Protein AF-0000000086591113 (afdb_homodimer)

Solvent-accessible surface area (backbone atoms only — not comparable to full-atom values): 15546 Å² total; per-residue (Å²): 127,89,62,84,76,68,66,71,75,65,76,73,42,58,68,52,23,59,70,60,46,60,76,65,48,61,35,82,67,16,78,81,32,41,70,63,37,51,52,52,50,51,52,50,34,49,54,53,45,50,53,51,52,51,50,52,54,50,50,52,51,52,38,52,50,52,42,52,60,68,64,47,77,65,87,66,84,66,64,75,69,68,45,48,51,8,39,52,19,21,37,41,42,58,59,26,31,51,88,39,49,58,62,82,29,68,78,55,90,45,67,74,58,76,62,63,47,56,53,48,42,72,59,53,52,48,43,44,55,58,40,58,53,58,69,75,97,127,88,63,84,73,69,64,74,75,64,75,73,42,60,70,52,22,60,69,61,46,58,76,64,48,62,36,84,66,14,76,79,33,41,70,63,38,52,53,51,50,51,52,50,33,49,54,53,46,51,50,50,52,50,51,53,53,51,50,52,50,53,39,52,50,52,41,51,60,66,65,46,77,66,89,67,86,67,64,74,68,68,45,47,52,8,39,50,18,21,37,42,41,58,59,27,32,52,89,39,48,60,63,80,28,63,80,67,80,42,68,72,61,72,62,63,46,56,53,47,42,73,59,54,51,48,44,44,54,57,41,57,52,57,68,73,97

Structure (mmCIF, N/CA/C/O backbone):
data_AF-0000000086591113-model_v1
#
loop_
_entity.id
_entity.type
_entity.pdbx_description
1 polymer 'RNA-directed RNA polymerase'
#
loop_
_atom_site.group_PDB
_atom_site.id
_atom_site.type_symbol
_atom_site.label_atom_id
_atom_site.label_alt_id
_atom_site.label_comp_id
_atom_site.label_asym_id
_atom_site.label_entity_id
_atom_site.label_seq_id
_atom_site.pdbx_PDB_ins_code
_atom_site.Cartn_x
_atom_site.Cartn_y
_atom_site.Cartn_z
_atom_site.occupancy
_atom_site.B_iso_or_equiv
_atom_site.auth_seq_id
_atom_site.auth_comp_id
_atom_site.auth_asym_id
_atom_site.auth_atom_id
_atom_site.pdbx_PDB_model_num
ATOM 1 N N . MET A 1 1 ? 14.102 14.133 4.688 1 27.78 1 MET A N 1
ATOM 2 C CA . MET A 1 1 ? 12.75 14.555 4.332 1 27.78 1 MET A CA 1
ATOM 3 C C . MET A 1 1 ? 11.914 13.367 3.871 1 27.78 1 MET A C 1
ATOM 5 O O . MET A 1 1 ? 12.258 12.703 2.896 1 27.78 1 MET A O 1
ATOM 9 N N . LEU A 1 2 ? 11.258 12.852 4.895 1 33.81 2 LEU A N 1
ATOM 10 C CA . LEU A 1 2 ? 10.617 11.586 4.555 1 33.81 2 LEU A CA 1
ATOM 11 C C . LEU A 1 2 ? 9.461 11.805 3.582 1 33.81 2 LEU A C 1
ATOM 13 O O . LEU A 1 2 ? 8.469 12.453 3.93 1 33.81 2 LEU A O 1
ATOM 17 N N . ALA A 1 3 ? 9.773 12.242 2.385 1 36.56 3 ALA A N 1
ATOM 18 C CA . ALA A 1 3 ? 8.812 12.266 1.284 1 36.56 3 ALA A CA 1
ATOM 19 C C . ALA A 1 3 ? 7.973 11 1.26 1 36.56 3 ALA A C 1
ATOM 21 O O . ALA A 1 3 ? 8.453 9.922 1.617 1 36.56 3 ALA A O 1
ATOM 22 N N . PRO A 1 4 ? 6.605 11.156 1.208 1 38.66 4 PRO A N 1
ATOM 23 C CA . PRO A 1 4 ? 5.75 9.977 1.106 1 38.66 4 PRO A CA 1
ATOM 24 C C . PRO A 1 4 ? 6.219 8.992 0.033 1 38.66 4 PRO A C 1
ATOM 26 O O . PRO A 1 4 ? 6.461 9.398 -1.108 1 38.66 4 PRO A O 1
ATOM 29 N N . GLN A 1 5 ? 7.086 8.18 0.357 1 36.75 5 GLN A N 1
ATOM 30 C CA . GLN A 1 5 ? 7.48 7.098 -0.542 1 36.75 5 GLN A CA 1
ATOM 31 C C . GLN A 1 5 ? 6.258 6.391 -1.119 1 36.75 5 GLN A C 1
ATOM 33 O O . GLN A 1 5 ? 5.637 5.562 -0.448 1 36.75 5 GLN A O 1
ATOM 38 N N . THR A 1 6 ? 5.262 7.023 -1.575 1 38.06 6 THR A N 1
ATOM 39 C CA . THR A 1 6 ? 4.133 6.371 -2.232 1 38.06 6 THR A CA 1
ATOM 40 C C . THR A 1 6 ? 4.609 5.207 -3.096 1 38.06 6 THR A C 1
ATOM 42 O O . THR A 1 6 ? 3.811 4.352 -3.488 1 38.06 6 THR A O 1
ATOM 45 N N . SER A 1 7 ? 5.707 5.289 -3.807 1 40.47 7 SER A N 1
ATOM 46 C CA . SER A 1 7 ? 5.785 4.559 -5.066 1 40.47 7 SER A CA 1
ATOM 47 C C . SER A 1 7 ? 5.945 3.062 -4.828 1 40.47 7 SER A C 1
ATOM 49 O O . SER A 1 7 ? 7.004 2.494 -5.109 1 40.47 7 SER A O 1
ATOM 51 N N . CYS A 1 8 ? 5.621 2.539 -3.67 1 41.69 8 CYS A N 1
ATOM 52 C CA . CYS A 1 8 ? 6.086 1.156 -3.66 1 41.69 8 CYS A CA 1
ATOM 53 C C . CYS A 1 8 ? 5.609 0.411 -4.902 1 41.69 8 CYS A C 1
ATOM 55 O O . CYS A 1 8 ? 5.922 -0.767 -5.082 1 41.69 8 CYS A O 1
ATOM 57 N N . LEU A 1 9 ? 4.531 0.931 -5.484 1 46.38 9 LEU A N 1
ATOM 58 C CA . LEU A 1 9 ? 4.145 0.092 -6.613 1 46.38 9 LEU A CA 1
ATOM 59 C C . LEU A 1 9 ? 5.168 0.182 -7.738 1 46.38 9 LEU A C 1
ATOM 61 O O . LEU A 1 9 ? 5.176 1.147 -8.508 1 46.38 9 LEU A O 1
ATOM 65 N N . ARG A 1 10 ? 6.398 -0.198 -7.391 1 46.78 10 ARG A N 1
ATOM 66 C CA . ARG A 1 10 ? 7.441 -0.27 -8.406 1 46.78 10 ARG A CA 1
ATOM 67 C C . ARG A 1 10 ? 6.934 -0.955 -9.672 1 46.78 10 ARG A C 1
ATOM 69 O O . ARG A 1 10 ? 6.34 -2.033 -9.602 1 46.78 10 ARG A O 1
ATOM 76 N N . SER A 1 11 ? 6.828 -0.188 -10.812 1 55.69 11 SER A N 1
ATOM 77 C CA . SER A 1 11 ? 6.496 -0.624 -12.164 1 55.69 11 SER A CA 1
ATOM 78 C C . SER A 1 11 ? 7.371 -1.796 -12.594 1 55.69 11 SER A C 1
ATOM 80 O O . SER A 1 11 ? 8.594 -1.756 -12.438 1 55.69 11 SER A O 1
ATOM 82 N N . PHE A 1 12 ? 6.984 -2.902 -12.43 1 59.19 12 PHE A N 1
ATOM 83 C CA . PHE A 1 12 ? 7.672 -4.039 -13.031 1 59.19 12 PHE A CA 1
ATOM 84 C C . PHE A 1 12 ? 7.926 -3.793 -14.516 1 59.19 12 PHE A C 1
ATOM 86 O O . PHE A 1 12 ? 6.984 -3.721 -15.312 1 59.19 12 PHE A O 1
ATOM 93 N N . THR A 1 13 ? 9.086 -3.25 -14.766 1 63.06 13 THR A N 1
ATOM 94 C CA . THR A 1 13 ? 9.5 -3.004 -16.141 1 63.06 13 THR A CA 1
ATOM 95 C C . THR A 1 13 ? 10.125 -4.258 -16.75 1 63.06 13 THR A C 1
ATOM 97 O O . THR A 1 13 ? 10.359 -5.242 -16.047 1 63.06 13 THR A O 1
ATOM 100 N N . GLY A 1 14 ? 10.148 -4.359 -18.016 1 62.72 14 GLY A N 1
ATOM 101 C CA . GLY A 1 14 ? 10.828 -5.422 -18.75 1 62.72 14 GLY A CA 1
ATOM 102 C C . GLY A 1 14 ? 12.242 -5.672 -18.25 1 62.72 14 GLY A C 1
ATOM 103 O O . GLY A 1 14 ? 12.664 -6.824 -18.125 1 62.72 14 GLY A O 1
ATOM 104 N N . GLU A 1 15 ? 12.961 -4.602 -17.984 1 66.44 15 GLU A N 1
ATOM 105 C CA . GLU A 1 15 ? 14.32 -4.723 -17.484 1 66.44 15 GLU A CA 1
ATOM 106 C C . GLU A 1 15 ? 14.352 -5.414 -16.125 1 66.44 15 GLU A C 1
ATOM 108 O O . GLU A 1 15 ? 15.211 -6.262 -15.875 1 66.44 15 GLU A O 1
ATOM 113 N N . VAL A 1 16 ? 13.469 -5.07 -15.344 1 67.19 16 VAL A N 1
ATOM 114 C CA . VAL A 1 16 ? 13.383 -5.703 -14.031 1 67.19 16 VAL A CA 1
ATOM 115 C C . VAL A 1 16 ? 13.031 -7.18 -14.188 1 67.19 16 VAL A C 1
ATOM 117 O O . VAL A 1 16 ? 13.578 -8.031 -13.492 1 67.19 16 VAL A O 1
ATOM 120 N N . ALA A 1 17 ? 12.164 -7.422 -15.133 1 69.88 17 ALA A N 1
ATOM 121 C CA . ALA A 1 17 ? 11.781 -8.805 -15.391 1 69.88 17 ALA A CA 1
ATOM 122 C C . ALA A 1 17 ? 12.992 -9.648 -15.773 1 69.88 17 ALA A C 1
ATOM 124 O O . ALA A 1 17 ? 13.164 -10.766 -15.281 1 69.88 17 ALA A O 1
ATOM 125 N N . LYS A 1 18 ? 13.805 -9.164 -16.766 1 70.62 18 LYS A N 1
ATOM 126 C CA . LYS A 1 18 ? 14.992 -9.883 -17.219 1 70.62 18 LYS A CA 1
ATOM 127 C C . LYS A 1 18 ? 15.93 -10.18 -16.047 1 70.62 18 LYS A C 1
ATOM 129 O O . LYS A 1 18 ? 16.547 -11.25 -16 1 70.62 18 LYS A O 1
ATOM 134 N N . ARG A 1 19 ? 15.891 -9.273 -15.156 1 72.44 19 ARG A N 1
ATOM 135 C CA . ARG A 1 19 ? 16.828 -9.422 -14.047 1 72.44 19 ARG A CA 1
ATOM 136 C C . ARG A 1 19 ? 16.234 -10.266 -12.93 1 72.44 19 ARG A C 1
ATOM 138 O O . ARG A 1 19 ? 16.953 -10.852 -12.125 1 72.44 19 ARG A O 1
ATOM 145 N N . SER A 1 20 ? 15.016 -10.375 -13.039 1 74.75 20 SER A N 1
ATOM 146 C CA . SER A 1 20 ? 14.328 -11.023 -11.93 1 74.75 20 SER A CA 1
ATOM 147 C C . SER A 1 20 ? 14.133 -12.516 -12.188 1 74.75 20 SER A C 1
ATOM 149 O O . SER A 1 20 ? 13.984 -13.297 -11.25 1 74.75 20 SER A O 1
ATOM 151 N N . PHE A 1 21 ? 14.273 -12.914 -13.477 1 84.19 21 PHE A N 1
ATOM 152 C CA . PHE A 1 21 ? 13.961 -14.305 -13.797 1 84.19 21 PHE A CA 1
ATOM 153 C C . PHE A 1 21 ? 15.109 -15.227 -13.406 1 84.19 21 PHE A C 1
ATOM 155 O O . PHE A 1 21 ? 16.266 -14.977 -13.773 1 84.19 21 PHE A O 1
ATOM 162 N N . VAL A 1 22 ? 14.867 -16.203 -12.656 1 86.12 22 VAL A N 1
ATOM 163 C CA . VAL A 1 22 ? 15.828 -17.203 -12.188 1 86.12 22 VAL A CA 1
ATOM 164 C C . VAL A 1 22 ? 15.57 -18.531 -12.883 1 86.12 22 VAL A C 1
ATOM 166 O O . VAL A 1 22 ? 14.602 -19.234 -12.562 1 86.12 22 VAL A O 1
ATOM 169 N N . PRO A 1 23 ? 16.438 -19 -13.828 1 85.38 23 PRO A N 1
ATOM 170 C CA . PRO A 1 23 ? 16.219 -20.219 -14.586 1 85.38 23 PRO A CA 1
ATOM 171 C C . PRO A 1 23 ? 16.156 -21.469 -13.703 1 85.38 23 PRO A C 1
ATOM 173 O O . PRO A 1 23 ? 15.508 -22.453 -14.062 1 85.38 23 PRO A O 1
ATOM 176 N N . ASP A 1 24 ? 16.781 -21.375 -12.5 1 86.25 24 ASP A N 1
ATOM 177 C CA . ASP A 1 24 ? 16.812 -22.531 -11.594 1 86.25 24 ASP A CA 1
ATOM 178 C C . ASP A 1 24 ? 15.406 -22.828 -11.062 1 86.25 24 ASP A C 1
ATOM 180 O O . ASP A 1 24 ? 15.188 -23.891 -1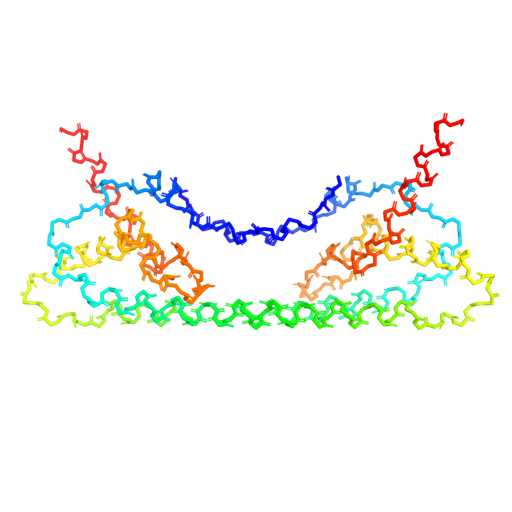0.461 1 86.25 24 ASP A O 1
ATOM 184 N N . MET A 1 25 ? 14.492 -22.047 -11.375 1 90.12 25 MET A N 1
ATOM 185 C CA . MET A 1 25 ? 13.133 -22.234 -10.867 1 90.12 25 MET A CA 1
ATOM 186 C C . MET A 1 25 ? 12.273 -22.953 -11.898 1 90.12 25 MET A C 1
ATOM 188 O O . MET A 1 25 ? 11.102 -23.25 -11.641 1 90.12 25 MET A O 1
ATOM 192 N N . GLU A 1 26 ? 12.852 -23.25 -12.984 1 90.12 26 GLU A N 1
ATOM 193 C CA . GLU A 1 26 ? 12.102 -23.969 -14.016 1 90.12 26 GLU A CA 1
ATOM 194 C C . GLU A 1 26 ? 12.172 -25.469 -13.805 1 90.12 26 GLU A C 1
ATOM 196 O O . GLU A 1 26 ? 13.234 -26.016 -13.508 1 90.12 26 GLU A O 1
ATOM 201 N N . VAL A 1 27 ? 11.094 -26.125 -13.852 1 91.62 27 VAL A N 1
ATOM 202 C CA . VAL A 1 27 ? 10.953 -27.562 -13.734 1 91.62 27 VAL A CA 1
ATOM 203 C C . VAL A 1 27 ? 10.375 -28.141 -15.023 1 91.62 27 VAL A C 1
ATOM 205 O O . VAL A 1 27 ? 9.422 -27.594 -15.578 1 91.62 27 VAL A O 1
ATOM 208 N N . ASP A 1 28 ? 10.961 -29.281 -15.5 1 90.56 28 ASP A N 1
ATOM 209 C CA . ASP A 1 28 ? 10.461 -29.922 -16.719 1 90.56 28 ASP A CA 1
ATOM 210 C C . ASP A 1 28 ? 8.969 -30.188 -16.625 1 90.56 28 ASP A C 1
ATOM 212 O O . ASP A 1 28 ? 8.469 -30.609 -15.578 1 90.56 28 ASP A O 1
ATOM 216 N N . GLY A 1 29 ? 8.242 -29.891 -17.766 1 92.19 29 GLY A N 1
ATOM 217 C CA . GLY A 1 29 ? 6.809 -30.141 -17.828 1 92.19 29 GLY A CA 1
ATOM 218 C C . GLY A 1 29 ? 5.977 -28.922 -17.516 1 92.19 29 GLY A C 1
ATOM 219 O O . GLY A 1 29 ? 4.746 -28.969 -17.578 1 92.19 29 GLY A O 1
ATOM 220 N N . PHE A 1 30 ? 6.629 -27.812 -17.172 1 93.12 30 PHE A N 1
ATOM 221 C CA . PHE A 1 30 ? 5.902 -26.594 -16.812 1 93.12 30 PHE A CA 1
ATOM 222 C C . PHE A 1 30 ? 5.012 -26.125 -17.953 1 93.12 30 PHE A C 1
ATOM 224 O O . PHE A 1 30 ? 3.971 -25.516 -17.719 1 93.12 30 PHE A O 1
ATOM 231 N N . GLU A 1 31 ? 5.371 -26.453 -19.234 1 93.38 31 GLU A N 1
ATOM 232 C CA . GLU A 1 31 ? 4.668 -25.984 -20.438 1 93.38 31 GLU A CA 1
ATOM 233 C C . GLU A 1 31 ? 3.227 -26.484 -20.453 1 93.38 31 GLU A C 1
ATOM 235 O O . GLU A 1 31 ? 2.35 -25.844 -21.047 1 93.38 31 GLU A O 1
ATOM 240 N N . ASN A 1 32 ? 3.061 -27.609 -19.75 1 91.81 32 ASN A N 1
ATOM 241 C CA . ASN A 1 32 ? 1.738 -28.219 -19.734 1 91.81 32 ASN A CA 1
ATOM 242 C C . ASN A 1 32 ? 0.751 -27.406 -18.906 1 91.81 32 ASN A C 1
ATOM 244 O O . ASN A 1 32 ? -0.458 -27.641 -18.969 1 91.81 32 ASN A O 1
ATOM 248 N N . PHE A 1 33 ? 1.207 -26.391 -18.219 1 92.88 33 PHE A N 1
ATOM 249 C CA . PHE A 1 33 ? 0.358 -25.672 -17.266 1 92.88 33 PHE A CA 1
ATOM 250 C C . PHE A 1 33 ? 0.273 -24.188 -17.625 1 92.88 33 PHE A C 1
ATOM 252 O O . PHE A 1 33 ? -0.383 -23.422 -16.938 1 92.88 33 PHE A O 1
ATOM 259 N N . LEU A 1 34 ? 0.851 -23.766 -18.781 1 92.62 34 LEU A N 1
ATOM 260 C CA . LEU A 1 34 ? 0.982 -22.359 -19.109 1 92.62 34 LEU A CA 1
ATOM 261 C C . LEU A 1 34 ? -0.381 -21.734 -19.406 1 92.62 34 LEU A C 1
ATOM 263 O O . LEU A 1 34 ? -0.66 -20.609 -18.969 1 92.62 34 LEU A O 1
ATOM 267 N N . ASP A 1 35 ? -1.25 -22.453 -20.125 1 91.06 35 ASP A N 1
ATOM 268 C CA . ASP A 1 35 ? -2.547 -21.906 -20.484 1 91.06 35 ASP A CA 1
ATOM 269 C C . ASP A 1 35 ? -3.389 -21.609 -19.25 1 91.06 35 ASP A C 1
ATOM 271 O O . ASP A 1 35 ? -3.898 -20.5 -19.078 1 91.06 35 ASP A O 1
ATOM 275 N N . ASP A 1 36 ? -3.549 -22.594 -18.328 1 91.31 36 ASP A N 1
ATOM 276 C CA . ASP A 1 36 ? -4.301 -22.391 -17.094 1 91.31 36 ASP A CA 1
ATOM 277 C C . ASP A 1 36 ? -3.67 -21.297 -16.234 1 91.31 36 ASP A C 1
ATOM 279 O O . ASP A 1 36 ? -4.379 -20.5 -15.633 1 91.31 36 ASP A O 1
ATOM 283 N N . THR A 1 37 ? -2.359 -21.312 -16.188 1 93.69 37 THR A N 1
ATOM 284 C CA . THR A 1 37 ? -1.643 -20.344 -15.367 1 93.69 37 THR A CA 1
ATOM 285 C C . THR A 1 37 ? -1.91 -18.922 -15.867 1 93.69 37 THR A C 1
ATOM 287 O O . THR A 1 37 ? -2.1 -18 -15.062 1 93.69 37 THR A O 1
ATOM 290 N N . GLN A 1 38 ? -1.891 -18.766 -17.234 1 91.88 38 GLN A N 1
ATOM 291 C CA . GLN A 1 38 ? -2.172 -17.438 -17.781 1 91.88 38 GLN A CA 1
ATOM 292 C C . GLN A 1 38 ? -3.547 -16.938 -17.359 1 91.88 38 GLN A C 1
ATOM 294 O O . GLN A 1 38 ? -3.709 -15.766 -17.016 1 91.88 38 GLN A O 1
ATOM 299 N N . TYR A 1 39 ? -4.457 -17.828 -17.391 1 91.31 39 TYR A N 1
ATOM 300 C CA . TYR A 1 39 ? -5.805 -17.469 -16.969 1 91.31 39 TYR A CA 1
ATOM 301 C C . TYR A 1 39 ? -5.812 -17.047 -15.5 1 91.31 39 TYR A C 1
ATOM 303 O O . TYR A 1 39 ? -6.336 -15.984 -15.156 1 91.31 39 TYR A O 1
ATOM 311 N N . TYR A 1 40 ? -5.246 -17.828 -14.57 1 93.62 40 TYR A N 1
ATOM 312 C CA . TYR A 1 40 ? -5.25 -17.562 -13.133 1 93.62 40 TYR A CA 1
ATOM 313 C C . TYR A 1 40 ? -4.461 -16.297 -12.805 1 93.62 40 TYR A C 1
ATOM 315 O O . TYR A 1 40 ? -4.848 -15.531 -11.93 1 93.62 40 TYR A O 1
ATOM 323 N N . LYS A 1 41 ? -3.354 -16.141 -13.555 1 93.56 41 LYS A N 1
ATOM 324 C CA . LYS A 1 41 ? -2.582 -14.906 -13.391 1 93.56 41 LYS A CA 1
ATOM 325 C C . LYS A 1 41 ? -3.418 -13.68 -13.75 1 93.56 41 LYS A C 1
ATOM 327 O O . LYS A 1 41 ? -3.379 -12.672 -13.047 1 93.56 41 LYS A O 1
ATOM 332 N N . GLY A 1 42 ? -4.102 -13.773 -14.812 1 91.44 42 GLY A N 1
ATOM 333 C CA . GLY A 1 42 ? -4.996 -12.695 -15.203 1 91.44 42 GLY A CA 1
ATOM 334 C C . GLY A 1 42 ? -6.047 -12.391 -14.156 1 91.44 42 GLY A C 1
ATOM 335 O O . GLY A 1 42 ? -6.305 -11.219 -13.852 1 91.44 42 GLY A O 1
ATOM 336 N N . GLU A 1 43 ? -6.676 -13.461 -13.625 1 93.38 43 GLU A N 1
ATOM 337 C CA . GLU A 1 43 ? -7.691 -13.305 -12.586 1 93.38 43 GLU A CA 1
ATOM 338 C C . GLU A 1 43 ? -7.098 -12.68 -11.32 1 93.38 43 GLU A C 1
ATOM 340 O O . GLU A 1 43 ? -7.695 -11.781 -10.734 1 93.38 43 GLU A O 1
ATOM 345 N N . TYR A 1 44 ? -5.98 -13.18 -10.969 1 93.94 44 TYR A N 1
ATOM 346 C CA . TYR A 1 44 ? -5.273 -12.656 -9.805 1 93.94 44 TYR A CA 1
ATOM 347 C C . TYR A 1 44 ? -4.984 -11.172 -9.969 1 93.94 44 TYR A C 1
ATOM 349 O O . TYR A 1 44 ? -5.297 -10.367 -9.086 1 93.94 44 TYR A O 1
ATOM 357 N N . ASP A 1 45 ? -4.398 -10.773 -11.117 1 91.31 45 ASP A N 1
ATOM 358 C CA . ASP A 1 45 ? -4.055 -9.375 -11.391 1 91.31 45 ASP A CA 1
ATOM 359 C C . ASP A 1 45 ? -5.305 -8.5 -11.398 1 91.31 45 ASP A C 1
ATOM 361 O O . ASP A 1 45 ? -5.273 -7.363 -10.922 1 91.31 45 ASP A O 1
ATOM 365 N N . PHE A 1 46 ? -6.328 -9.039 -11.922 1 92.19 46 PHE A N 1
ATOM 366 C CA . PHE A 1 46 ? -7.582 -8.305 -12 1 92.19 46 PHE A CA 1
ATOM 367 C C . PHE A 1 46 ? -8.109 -7.988 -10.609 1 92.19 46 PHE A C 1
ATOM 369 O O . PHE A 1 46 ? -8.422 -6.836 -10.305 1 92.19 46 PHE A O 1
ATOM 376 N N . LYS A 1 47 ? -8.156 -8.938 -9.766 1 94.81 47 LYS A N 1
ATOM 377 C CA . LYS A 1 47 ? -8.719 -8.781 -8.422 1 94.81 47 LYS A CA 1
ATOM 378 C C . LYS A 1 47 ? -7.844 -7.867 -7.566 1 94.81 47 LYS A C 1
ATOM 380 O O . LYS A 1 47 ? -8.344 -6.949 -6.918 1 94.81 47 LYS A O 1
ATOM 385 N N . LEU A 1 48 ? -6.543 -8.117 -7.59 1 93.62 48 LEU A N 1
ATOM 386 C CA . LEU A 1 48 ? -5.629 -7.281 -6.82 1 93.62 48 LEU A CA 1
ATOM 387 C C . LEU A 1 48 ? -5.602 -5.859 -7.367 1 93.62 48 LEU A C 1
ATOM 389 O O . LEU A 1 48 ? -5.609 -4.895 -6.598 1 93.62 48 LEU A O 1
ATOM 393 N N . GLY A 1 49 ? -5.582 -5.742 -8.68 1 90.44 49 GLY A N 1
ATOM 394 C CA . GLY A 1 49 ? -5.621 -4.434 -9.312 1 90.44 49 GLY A CA 1
ATOM 395 C C . GLY A 1 49 ? -6.84 -3.619 -8.922 1 90.44 49 GLY A C 1
ATOM 396 O O . GLY A 1 49 ? -6.73 -2.426 -8.633 1 90.44 49 GLY A O 1
ATOM 397 N N . ASN A 1 50 ? -7.965 -4.273 -8.914 1 93.88 50 ASN A N 1
ATOM 398 C CA . ASN A 1 50 ? -9.195 -3.604 -8.508 1 93.88 50 ASN A CA 1
ATOM 399 C C . ASN A 1 50 ? -9.125 -3.137 -7.062 1 93.88 50 ASN A C 1
ATOM 401 O O . ASN A 1 50 ? -9.594 -2.045 -6.734 1 93.88 50 ASN A O 1
ATOM 405 N N . LEU A 1 51 ? -8.656 -3.955 -6.215 1 94.25 51 LEU A N 1
ATOM 406 C CA . LEU A 1 51 ? -8.484 -3.605 -4.809 1 94.25 51 LEU A CA 1
ATOM 407 C C . LEU A 1 51 ? -7.559 -2.402 -4.66 1 94.25 51 LEU A C 1
ATOM 409 O O . LEU A 1 51 ? -7.844 -1.487 -3.883 1 94.25 51 LEU A O 1
ATOM 413 N N . MET A 1 52 ? -6.492 -2.352 -5.371 1 93.12 52 MET A N 1
ATOM 414 C CA . MET A 1 52 ? -5.535 -1.25 -5.348 1 93.12 52 MET A CA 1
ATOM 415 C C . MET A 1 52 ? -6.176 0.039 -5.852 1 93.12 52 MET A C 1
ATOM 417 O O . MET A 1 52 ? -5.949 1.111 -5.289 1 93.12 52 MET A O 1
ATOM 421 N N . ASP A 1 53 ? -6.965 -0.12 -6.918 1 91.69 53 ASP A N 1
ATOM 422 C CA . ASP A 1 53 ? -7.691 1.043 -7.422 1 91.69 53 ASP A CA 1
ATOM 423 C C . ASP A 1 53 ? -8.625 1.614 -6.355 1 91.69 53 ASP A C 1
ATOM 425 O O . ASP A 1 53 ? -8.688 2.83 -6.168 1 91.69 53 ASP A O 1
ATOM 429 N N . TYR A 1 54 ? -9.281 0.762 -5.711 1 95.25 54 TYR A N 1
ATOM 430 C CA . TYR A 1 54 ? -10.18 1.181 -4.641 1 95.25 54 TYR A CA 1
ATOM 431 C C . TYR A 1 54 ? -9.414 1.896 -3.533 1 95.25 54 TYR A C 1
ATOM 433 O O . TYR A 1 54 ? -9.812 2.973 -3.086 1 95.25 54 TYR A O 1
ATOM 441 N N . TYR A 1 55 ? -8.398 1.335 -3.1 1 93.5 55 TYR A N 1
ATOM 442 C CA . TYR A 1 55 ? -7.543 1.904 -2.064 1 93.5 55 TYR A CA 1
ATOM 443 C C . TYR A 1 55 ? -7.078 3.305 -2.447 1 93.5 55 TYR A C 1
ATOM 445 O O . TYR A 1 55 ? -7.152 4.234 -1.641 1 93.5 55 TYR A O 1
ATOM 453 N N . GLU A 1 56 ? -6.59 3.459 -3.662 1 92.75 56 GLU A N 1
ATOM 454 C CA . GLU A 1 56 ? -6.074 4.738 -4.137 1 92.75 56 GLU A CA 1
ATOM 455 C C . GLU A 1 56 ? -7.172 5.801 -4.16 1 92.75 56 GLU A C 1
ATOM 457 O O . GLU A 1 56 ? -6.957 6.93 -3.715 1 92.75 56 GLU A O 1
ATOM 462 N N . ILE A 1 57 ? -8.289 5.422 -4.652 1 97.06 57 ILE A N 1
ATOM 463 C CA . ILE A 1 57 ? -9.406 6.352 -4.746 1 97.06 57 ILE A CA 1
ATOM 464 C C . ILE A 1 57 ? -9.836 6.785 -3.348 1 97.06 57 ILE A C 1
ATOM 466 O O . ILE A 1 57 ? -10.008 7.98 -3.088 1 97.06 57 ILE A O 1
ATOM 470 N N . LYS A 1 58 ? -9.938 5.844 -2.449 1 97.88 58 LYS A N 1
ATOM 471 C CA . LYS A 1 58 ? -10.383 6.145 -1.093 1 97.88 58 LYS A CA 1
ATOM 472 C C . LYS A 1 58 ? -9.328 6.945 -0.333 1 97.88 58 LYS A C 1
ATOM 474 O O . LYS A 1 58 ? -9.664 7.836 0.453 1 97.88 58 LYS A O 1
ATOM 479 N N . THR A 1 59 ? -8.055 6.672 -0.511 1 95.5 59 THR A N 1
ATOM 480 C CA . THR A 1 59 ? -6.984 7.457 0.093 1 95.5 59 THR A CA 1
ATOM 481 C C . THR A 1 59 ? -7.059 8.914 -0.365 1 95.5 59 THR A C 1
ATOM 483 O O . THR A 1 59 ? -6.945 9.828 0.448 1 95.5 59 THR A O 1
ATOM 486 N N . ARG A 1 60 ? -7.262 9.125 -1.646 1 96.19 60 ARG A N 1
ATOM 487 C CA . ARG A 1 60 ? -7.41 10.477 -2.182 1 96.19 60 ARG A CA 1
ATOM 488 C C . ARG A 1 60 ? -8.586 11.195 -1.535 1 96.19 60 ARG A C 1
ATOM 490 O O . ARG A 1 60 ? -8.484 12.383 -1.198 1 96.19 60 ARG A O 1
ATOM 497 N N . SER A 1 61 ? -9.656 10.469 -1.401 1 97.94 61 SER A N 1
ATOM 498 C CA . SER A 1 61 ? -10.844 11.031 -0.765 1 97.94 61 SER A CA 1
ATOM 499 C C . SER A 1 61 ? -10.555 11.43 0.681 1 97.94 61 SER A C 1
ATOM 501 O O . SER A 1 61 ? -10.984 12.492 1.132 1 97.94 61 SER A O 1
ATOM 503 N N . ILE A 1 62 ? -9.844 10.594 1.459 1 97.56 62 ILE A N 1
ATOM 504 C CA . ILE A 1 62 ? -9.477 10.859 2.848 1 97.56 62 ILE A CA 1
ATOM 505 C C . ILE A 1 62 ? -8.578 12.086 2.922 1 97.56 62 ILE A C 1
ATOM 507 O O . ILE A 1 62 ? -8.781 12.961 3.766 1 97.56 62 ILE A O 1
ATOM 511 N N . LYS A 1 63 ? -7.637 12.203 2.006 1 96.75 63 LYS A N 1
ATOM 512 C CA . LYS A 1 63 ? -6.734 13.352 1.967 1 96.75 63 LYS A CA 1
ATOM 513 C C . LYS A 1 63 ? -7.484 14.633 1.644 1 96.75 63 LYS A C 1
ATOM 515 O O . LYS A 1 63 ? -7.215 15.688 2.23 1 96.75 63 LYS A O 1
ATOM 520 N N . LYS A 1 64 ? -8.383 14.562 0.718 1 96.75 64 LYS A N 1
ATOM 521 C CA . LYS A 1 64 ? -9.211 15.719 0.397 1 96.75 64 LYS A CA 1
ATOM 522 C C . LYS A 1 64 ? -10.039 16.156 1.604 1 96.75 64 LYS A C 1
ATOM 524 O O . LYS A 1 64 ? -10.18 17.344 1.869 1 96.75 64 LYS A O 1
ATOM 529 N N . GLU A 1 65 ? -10.617 15.211 2.27 1 97.06 65 GLU A N 1
ATOM 530 C CA . GLU A 1 65 ? -11.375 15.5 3.486 1 97.06 65 GLU A CA 1
ATOM 531 C C . GLU A 1 65 ? -10.5 16.188 4.527 1 97.06 65 GLU A C 1
ATOM 533 O O . GLU A 1 65 ? -10.922 17.172 5.152 1 97.06 65 GLU A O 1
ATOM 538 N N . ALA A 1 66 ? -9.336 15.703 4.727 1 96.25 66 ALA A N 1
ATOM 539 C CA . ALA A 1 66 ? -8.406 16.312 5.672 1 96.25 66 ALA A CA 1
ATOM 540 C C . ALA A 1 66 ? -8.109 17.766 5.289 1 96.25 66 ALA A C 1
ATOM 542 O O . ALA A 1 66 ? -8.008 18.625 6.156 1 96.25 66 ALA A O 1
ATOM 543 N N . ARG A 1 67 ? -8.031 18.094 4.043 1 95.25 67 ARG A N 1
ATOM 544 C CA . ARG A 1 67 ? -7.816 19.469 3.596 1 95.25 67 ARG A CA 1
ATOM 545 C C . ARG A 1 67 ? -9.008 20.344 3.936 1 95.25 67 ARG A C 1
ATOM 547 O O . ARG A 1 67 ? -8.844 21.516 4.289 1 95.25 67 ARG A O 1
ATOM 554 N N . THR A 1 68 ? -10.125 19.766 3.838 1 95.06 68 THR A N 1
ATOM 555 C CA . THR A 1 68 ? -11.32 20.531 4.207 1 95.06 68 THR A CA 1
ATOM 556 C C . THR A 1 68 ? -11.32 20.844 5.695 1 95.06 68 THR A C 1
ATOM 558 O O . THR A 1 68 ? -11.719 21.938 6.102 1 95.06 68 THR A O 1
ATOM 561 N N . TRP A 1 69 ? -10.875 19.844 6.605 1 93.75 69 TRP A N 1
ATOM 562 C CA . TRP A 1 69 ? -10.727 20.109 8.031 1 93.75 69 TRP A CA 1
ATOM 563 C C . TRP A 1 69 ? -9.781 21.281 8.266 1 93.75 69 TRP A C 1
ATOM 565 O O . TRP A 1 69 ? -10.039 22.141 9.125 1 93.75 69 TRP A O 1
ATOM 575 N N . PHE A 1 70 ? -8.75 21.344 7.508 1 93.69 70 PHE A N 1
ATOM 576 C CA . PHE A 1 70 ? -7.738 22.391 7.645 1 93.69 70 PHE A CA 1
ATOM 577 C C . PHE A 1 70 ? -8.32 23.75 7.32 1 93.69 70 PHE A C 1
ATOM 579 O O . PHE A 1 70 ? -7.988 24.75 7.969 1 93.69 70 PHE A O 1
ATOM 586 N N . GLU A 1 71 ? -9.102 23.766 6.297 1 89.69 71 GLU A N 1
ATOM 587 C CA . GLU A 1 71 ? -9.688 25.031 5.844 1 89.69 71 GLU A CA 1
ATOM 588 C C . GLU A 1 71 ? -10.773 25.5 6.801 1 89.69 71 GLU A C 1
ATOM 590 O O . GLU A 1 71 ? -11.102 26.688 6.832 1 89.69 71 GLU A O 1
ATOM 595 N N . GLU A 1 72 ? -11.391 24.547 7.469 1 79.5 72 GLU A N 1
ATOM 596 C CA . GLU A 1 72 ? -12.422 24.938 8.438 1 79.5 72 GLU A CA 1
ATOM 597 C C . GLU A 1 72 ? -11.852 25.859 9.508 1 79.5 72 GLU A C 1
ATOM 599 O O . GLU A 1 72 ? -10.719 25.672 9.953 1 79.5 72 GLU A O 1
ATOM 604 N N . LYS A 1 73 ? -12.391 27.203 9.547 1 64.12 73 LYS A N 1
ATOM 605 C CA . LYS A 1 73 ? -11.922 28.297 10.406 1 64.12 73 LYS A CA 1
ATOM 606 C C . LYS A 1 73 ? -11.805 27.844 11.859 1 64.12 73 LYS A C 1
ATOM 608 O O . LYS A 1 73 ? -12.711 27.188 12.383 1 64.12 73 LYS A O 1
ATOM 613 N N . SER A 1 74 ? -10.523 27.719 12.203 1 57.38 74 SER A N 1
ATOM 614 C CA . SER A 1 74 ? -10.406 27.578 13.648 1 57.38 74 SER A CA 1
ATOM 615 C C . SER A 1 74 ? -11.016 28.766 14.375 1 57.38 74 SER A C 1
ATOM 617 O O . SER A 1 74 ? -11.086 29.875 13.828 1 57.38 74 SER A O 1
ATOM 619 N N . SER A 1 75 ? -11.883 28.656 15.273 1 49 75 SER A N 1
ATOM 620 C CA . SER A 1 75 ? -12.477 29.688 16.109 1 49 75 SER A CA 1
ATOM 621 C C . SER A 1 75 ? -11.438 30.719 16.547 1 49 75 SER A C 1
ATOM 623 O O . SER A 1 75 ? -11.781 31.719 17.156 1 49 75 SER A O 1
ATOM 625 N N . THR A 1 76 ? -10.188 30.438 16.328 1 53.03 76 THR A N 1
ATOM 626 C CA . THR A 1 76 ? -9.312 31.328 17.094 1 53.03 76 THR A CA 1
ATOM 627 C C . THR A 1 76 ? -9.047 32.625 16.328 1 53.03 76 THR A C 1
ATOM 629 O O . THR A 1 76 ? -9.031 32.625 15.086 1 53.03 76 THR A O 1
ATOM 632 N N . SER A 1 77 ? -9.133 33.781 16.953 1 50.06 77 SER A N 1
ATOM 633 C CA . SER A 1 77 ? -9.164 35.219 16.688 1 50.06 77 SER A CA 1
ATOM 634 C C . SER A 1 77 ? -7.945 35.656 15.875 1 50.06 77 SER A C 1
ATOM 636 O O . SER A 1 77 ? -7.777 36.844 15.594 1 50.06 77 SER A O 1
ATOM 638 N N . GLY A 1 78 ? -6.77 34.938 15.742 1 51.22 78 GLY A N 1
ATOM 639 C CA . GLY A 1 78 ? -5.594 35.656 15.289 1 51.22 78 GLY A CA 1
ATOM 640 C C . GLY A 1 78 ? -5.625 35.969 13.805 1 51.22 78 GLY A C 1
ATOM 641 O O . GLY A 1 78 ? -6.57 35.594 13.102 1 51.22 78 GLY A O 1
ATOM 642 N N . THR A 1 79 ? -4.656 36.875 13.258 1 53.97 79 THR A N 1
ATOM 643 C CA . THR A 1 79 ? -4.574 37.25 11.844 1 53.97 79 THR A CA 1
ATOM 644 C C . THR A 1 79 ? -4.559 36 10.961 1 53.97 79 THR A C 1
ATOM 646 O O . THR A 1 79 ? -3.979 34.969 11.336 1 53.97 79 THR A O 1
ATOM 649 N N . GLN A 1 80 ? -5.285 36.031 9.82 1 56.12 80 GLN A N 1
ATOM 650 C CA . GLN A 1 80 ? -5.676 34.938 8.953 1 56.12 80 GLN A CA 1
ATOM 651 C C . GLN A 1 80 ? -4.477 34.062 8.594 1 56.12 80 GLN A C 1
ATOM 653 O O . GLN A 1 80 ? -4.547 32.844 8.656 1 56.12 80 GLN A O 1
ATOM 658 N N . GLU A 1 81 ? -3.355 34.688 7.945 1 55 81 GLU A N 1
ATOM 659 C CA . GLU A 1 81 ? -2.207 33.969 7.422 1 55 81 GLU A CA 1
ATOM 660 C C . GLU A 1 81 ? -1.396 33.344 8.555 1 55 81 GLU A C 1
ATOM 662 O O . GLU A 1 81 ? -0.947 32.188 8.438 1 55 81 GLU A O 1
ATOM 667 N N . ASP A 1 82 ? -1.013 34.188 9.602 1 58.06 82 ASP A N 1
ATOM 668 C CA . ASP A 1 82 ? -0.218 33.688 10.727 1 58.06 82 ASP A CA 1
ATOM 669 C C . ASP A 1 82 ? -0.888 32.469 11.383 1 58.06 82 ASP A C 1
ATOM 671 O O . ASP A 1 82 ? -0.209 31.547 11.828 1 58.06 82 ASP A O 1
ATOM 675 N N . ASN A 1 83 ? -2.148 32.281 11.016 1 82.5 83 ASN A N 1
ATOM 676 C CA . ASN A 1 83 ? -2.939 31.25 11.656 1 82.5 83 ASN A CA 1
ATOM 677 C C . ASN A 1 83 ? -2.846 29.922 10.891 1 82.5 83 ASN A C 1
ATOM 679 O O . ASN A 1 83 ? -2.738 28.859 11.5 1 82.5 83 ASN A O 1
ATOM 683 N N . VAL A 1 84 ? -2.334 30.219 9.617 1 89.62 84 VAL A N 1
ATOM 684 C CA . VAL A 1 84 ? -2.332 29.031 8.781 1 89.62 84 VAL A CA 1
ATOM 685 C C . VAL A 1 84 ? -1.078 28.203 9.062 1 89.62 84 VAL A C 1
ATOM 687 O O . VAL A 1 84 ? -1.157 26.984 9.25 1 89.62 84 VAL A O 1
ATOM 690 N N . TYR A 1 85 ? 0.037 28.906 9.188 1 92.81 85 TYR A N 1
ATOM 691 C CA . TYR A 1 85 ? 1.3 28.203 9.359 1 92.81 85 TYR A CA 1
ATOM 692 C C . TYR A 1 85 ? 1.443 27.688 10.789 1 92.81 85 TYR A C 1
ATOM 694 O O . TYR A 1 85 ? 2.072 26.656 11.023 1 92.81 85 TYR A O 1
ATOM 702 N N . ALA A 1 86 ? 0.879 28.438 11.672 1 93.38 86 ALA A N 1
ATOM 703 C CA . ALA A 1 86 ? 0.803 27.906 13.023 1 93.38 86 ALA A CA 1
ATOM 704 C C . ALA A 1 86 ? -0.007 26.609 13.062 1 93.38 86 ALA A C 1
ATOM 706 O O . ALA A 1 86 ? 0.354 25.656 13.766 1 93.38 86 ALA A O 1
ATOM 707 N N . LYS A 1 87 ? -1.067 26.562 12.352 1 94.62 87 LYS A N 1
ATOM 708 C CA . LYS A 1 87 ? -1.902 25.375 12.258 1 94.62 87 LYS A CA 1
ATOM 709 C C . LYS A 1 87 ? -1.149 24.234 11.586 1 94.62 87 LYS A C 1
ATOM 711 O O . LYS A 1 87 ? -1.19 23.094 12.062 1 94.62 87 LYS A O 1
ATOM 716 N N . VAL A 1 88 ? -0.506 24.531 10.469 1 95.44 88 VAL A N 1
ATOM 717 C CA . VAL A 1 88 ? 0.3 23.531 9.773 1 95.44 88 VAL A CA 1
ATOM 718 C C . VAL A 1 88 ? 1.352 22.969 10.734 1 95.44 88 VAL A C 1
ATOM 720 O O . VAL A 1 88 ? 1.58 21.75 10.766 1 95.44 88 VAL A O 1
ATOM 723 N N . SER A 1 89 ? 2.031 23.875 11.438 1 94.38 89 SER A N 1
ATOM 724 C CA . SER A 1 89 ? 3.027 23.469 12.422 1 94.38 89 SER A CA 1
ATOM 725 C C . SER A 1 89 ? 2.428 22.531 13.461 1 94.38 89 SER A C 1
ATOM 727 O O . SER A 1 89 ? 3.059 21.531 13.844 1 94.38 89 SER A O 1
ATOM 729 N N . ALA A 1 90 ? 1.212 22.781 13.906 1 94.81 90 ALA A N 1
ATOM 730 C CA . ALA A 1 90 ? 0.53 21.906 14.852 1 94.81 90 ALA A CA 1
ATOM 731 C C . ALA A 1 90 ? 0.311 20.516 14.25 1 94.81 90 ALA A C 1
ATOM 733 O O . ALA A 1 90 ? 0.521 19.5 14.914 1 94.81 90 ALA A O 1
ATOM 734 N N . TRP A 1 91 ? -0.194 20.391 12.984 1 95.44 91 TRP A N 1
ATOM 735 C CA . TRP A 1 91 ? -0.364 19.125 12.289 1 95.44 91 TRP A CA 1
ATOM 736 C C . TRP A 1 91 ? 0.948 18.344 12.25 1 95.44 91 TRP A C 1
ATOM 738 O O . TRP A 1 91 ? 0.969 17.141 12.484 1 95.44 91 TRP A O 1
ATOM 748 N N . TYR A 1 92 ? 1.996 19.062 11.945 1 93.5 92 TYR A N 1
ATOM 749 C CA . TYR A 1 92 ? 3.324 18.469 11.883 1 93.5 92 TYR A CA 1
ATOM 750 C C . TYR A 1 92 ? 3.756 17.938 13.242 1 93.5 92 TYR A C 1
ATOM 752 O O . TYR A 1 92 ? 4.195 16.797 13.367 1 93.5 92 TYR A O 1
ATOM 760 N N . ARG A 1 93 ? 3.643 18.688 14.211 1 92.69 93 ARG A N 1
ATOM 761 C CA . ARG A 1 93 ? 4.102 18.344 15.555 1 92.69 93 ARG A CA 1
ATOM 762 C C . ARG A 1 93 ? 3.361 17.125 16.094 1 92.69 93 ARG A C 1
ATOM 764 O O . ARG A 1 93 ? 3.986 16.172 16.578 1 92.69 93 ARG A O 1
ATOM 771 N N . ILE A 1 94 ? 2.029 17.156 16 1 92.06 94 ILE A N 1
ATOM 772 C CA . ILE A 1 94 ? 1.225 16.062 16.531 1 92.06 94 ILE A CA 1
ATOM 773 C C . ILE A 1 94 ? 1.633 14.742 15.875 1 92.06 94 ILE A C 1
ATOM 775 O O . ILE A 1 94 ? 1.594 13.688 16.516 1 92.06 94 ILE A O 1
ATOM 779 N N . THR A 1 95 ? 2.061 14.805 14.672 1 91.44 95 THR A N 1
ATOM 780 C CA . THR A 1 95 ? 2.375 13.617 13.883 1 91.44 95 THR A CA 1
ATOM 781 C C . THR A 1 95 ? 3.789 13.133 14.188 1 91.44 95 THR A C 1
ATOM 783 O O . THR A 1 95 ? 4.023 11.922 14.305 1 91.44 95 THR A O 1
ATOM 786 N N . TYR A 1 96 ? 4.723 14.078 14.461 1 89.19 96 TYR A N 1
ATOM 787 C CA . TYR A 1 96 ? 6.113 13.641 14.414 1 89.19 96 TYR A CA 1
ATOM 788 C C . TYR A 1 96 ? 6.789 13.805 15.766 1 89.19 96 TYR A C 1
ATOM 790 O O . TYR A 1 96 ? 7.852 13.234 16.016 1 89.19 96 TYR A O 1
ATOM 798 N N . HIS A 1 97 ? 6.305 14.609 16.562 1 89.31 97 HIS A N 1
ATOM 799 C CA . HIS A 1 97 ? 6.973 14.867 17.828 1 89.31 97 HIS A CA 1
ATOM 800 C C . HIS A 1 97 ? 6.902 13.648 18.75 1 89.31 97 HIS A C 1
ATOM 802 O O . HIS A 1 97 ? 5.855 13.008 18.844 1 89.31 97 HIS A O 1
ATOM 808 N N . PRO A 1 98 ? 7.922 13.328 19.469 1 83.88 98 PRO A N 1
ATOM 809 C CA . PRO A 1 98 ? 7.988 12.133 20.312 1 83.88 98 PRO A CA 1
ATOM 810 C C . PRO A 1 98 ? 6.918 12.117 21.406 1 83.88 98 PRO A C 1
ATOM 812 O O . PRO A 1 98 ? 6.484 11.047 21.844 1 83.88 98 PRO A O 1
ATOM 815 N N . ASP A 1 99 ? 6.512 13.289 21.844 1 83.12 99 ASP A N 1
ATOM 816 C CA . ASP A 1 99 ? 5.488 13.391 22.875 1 83.12 99 ASP A CA 1
ATOM 817 C C . ASP A 1 99 ? 4.191 12.727 22.422 1 83.12 99 ASP A C 1
ATOM 819 O O . ASP A 1 99 ? 3.365 12.336 23.266 1 83.12 99 ASP A O 1
ATOM 823 N N . TYR A 1 100 ? 3.992 12.672 21.219 1 81.69 100 TYR A N 1
ATOM 824 C CA . TYR A 1 100 ? 2.711 12.195 20.703 1 81.69 100 TYR A CA 1
ATOM 825 C C . TYR A 1 100 ? 2.848 10.797 20.109 1 81.69 100 TYR A C 1
ATOM 827 O O . TYR A 1 100 ? 1.891 10.266 19.547 1 81.69 100 TYR A O 1
ATOM 835 N N . TRP A 1 101 ? 4.051 10.398 20.281 1 71.12 101 TRP A N 1
ATOM 836 C CA . TRP A 1 101 ? 4.246 9.023 19.844 1 71.12 101 TRP A CA 1
ATOM 837 C C . TRP A 1 101 ? 3.43 8.055 20.688 1 71.12 101 TRP A C 1
ATOM 839 O O . TRP A 1 101 ? 3.445 8.133 21.922 1 71.12 101 TRP A O 1
ATOM 849 N N . GLY A 1 102 ? 2.764 7.203 20.062 1 62.81 102 GLY A N 1
ATOM 850 C CA . GLY A 1 102 ? 2.047 6.168 20.781 1 62.81 102 GLY A CA 1
ATOM 851 C C . GLY A 1 102 ? 0.722 6.645 21.344 1 62.81 102 GLY A C 1
ATOM 852 O O . GLY A 1 102 ? -0.021 5.863 21.953 1 62.81 102 GLY A O 1
ATOM 853 N N . CYS A 1 103 ? 0.552 8.062 21.422 1 58.38 103 CYS A N 1
ATOM 854 C CA . CYS A 1 103 ? -0.651 8.617 22.031 1 58.38 103 CYS A CA 1
ATOM 855 C C . CYS A 1 103 ? -1.892 8.25 21.219 1 58.38 103 CYS A C 1
ATOM 857 O O . CYS A 1 103 ? -2.994 8.18 21.766 1 58.38 103 CYS A O 1
ATOM 859 N N . TYR A 1 104 ? -1.757 8.266 20.141 1 54.88 104 TYR A N 1
ATOM 860 C CA . TYR A 1 104 ? -2.967 8.047 19.344 1 54.88 104 TYR A CA 1
ATOM 861 C C . TYR A 1 104 ? -3.25 6.559 19.188 1 54.88 104 TYR A C 1
ATOM 863 O O . TYR A 1 104 ? -4.402 6.156 19 1 54.88 104 TYR A O 1
ATOM 871 N N . ASN A 1 105 ? -2.168 5.766 19.234 1 49.94 105 ASN A N 1
ATOM 872 C CA . ASN A 1 105 ? -2.404 4.34 19.047 1 49.94 105 ASN A CA 1
ATOM 873 C C . ASN A 1 105 ? -2.135 3.549 20.328 1 49.94 105 ASN A C 1
ATOM 875 O O . ASN A 1 105 ? -1.859 2.348 20.266 1 49.94 105 ASN A O 1
ATOM 879 N N . GLU A 1 106 ? -2.041 4.242 21.469 1 45 106 GLU A N 1
ATOM 880 C CA . GLU A 1 106 ? -1.992 3.543 22.75 1 45 106 GLU A CA 1
ATOM 881 C C . GLU A 1 106 ? -3.299 2.803 23.016 1 45 106 GLU A C 1
ATOM 883 O O . GLU A 1 106 ? -4.371 3.412 23.047 1 45 106 GLU A O 1
ATOM 888 N N . GLY A 1 107 ? -3.311 1.506 22.625 1 45.75 107 GLY A N 1
ATOM 889 C CA . GLY A 1 107 ? -4.23 0.391 22.781 1 45.75 107 GLY A CA 1
ATOM 890 C C . GLY A 1 107 ? -4.734 -0.166 21.469 1 45.75 107 GLY A C 1
ATOM 891 O O . GLY A 1 107 ? -5.203 -1.305 21.406 1 45.75 107 GLY A O 1
ATOM 892 N N . MET A 1 108 ? -5.328 0.735 20.719 1 48.06 108 MET A N 1
ATOM 893 C CA . MET A 1 108 ? -5.895 0.18 19.5 1 48.06 108 MET A CA 1
ATOM 894 C C . MET A 1 108 ? -4.797 -0.121 18.484 1 48.06 108 MET A C 1
ATOM 896 O O . MET A 1 108 ? -3.863 0.666 18.312 1 48.06 108 MET A O 1
ATOM 900 N N . ASN A 1 109 ? -3.936 -1.018 18.688 1 52.09 109 ASN A N 1
ATOM 901 C CA . ASN A 1 109 ? -3.018 -1.494 17.656 1 52.09 109 ASN A CA 1
ATOM 902 C C . ASN A 1 109 ? -3.139 -0.676 16.375 1 52.09 109 ASN A C 1
ATOM 904 O O . ASN A 1 109 ? -3.127 -1.232 15.273 1 52.09 109 ASN A O 1
ATOM 908 N N . ARG A 1 110 ? -3.637 0.638 16.578 1 56.56 110 ARG A N 1
ATOM 909 C CA . ARG A 1 110 ? -3.857 1.328 15.305 1 56.56 110 ARG A CA 1
ATOM 910 C C . ARG A 1 110 ? -2.602 2.068 14.859 1 56.56 110 ARG A C 1
ATOM 912 O O . ARG A 1 110 ? -1.776 2.457 15.688 1 56.56 110 ARG A O 1
ATOM 919 N N . SER A 1 111 ? -2.414 2.174 13.633 1 66.06 111 SER A N 1
ATOM 920 C CA . SER A 1 111 ? -1.221 2.658 12.953 1 66.06 111 SER A CA 1
ATOM 921 C C . SER A 1 111 ? -1.116 4.176 13.031 1 66.06 111 SER A C 1
ATOM 923 O O . SER A 1 111 ? -2.133 4.875 13.023 1 66.06 111 SER A O 1
ATOM 925 N N . HIS A 1 112 ? -0.176 4.75 13.656 1 80.19 112 HIS A N 1
ATOM 926 C CA . HIS A 1 112 ? 0.254 6.141 13.57 1 80.19 112 HIS A CA 1
ATOM 927 C C . HIS A 1 112 ? 0.774 6.469 12.172 1 80.19 112 HIS A C 1
ATOM 929 O O . HIS A 1 112 ? 1.898 6.105 11.82 1 80.19 112 HIS A O 1
ATOM 935 N N . PHE A 1 113 ? -0.112 7.199 11.422 1 86.44 113 PHE A N 1
ATOM 936 C CA . PHE A 1 113 ? 0.269 7.469 10.039 1 86.44 113 PHE A CA 1
ATOM 937 C C . PHE A 1 113 ? 0.994 8.805 9.93 1 86.44 113 PHE A C 1
ATOM 939 O O . PHE A 1 113 ? 0.448 9.844 10.297 1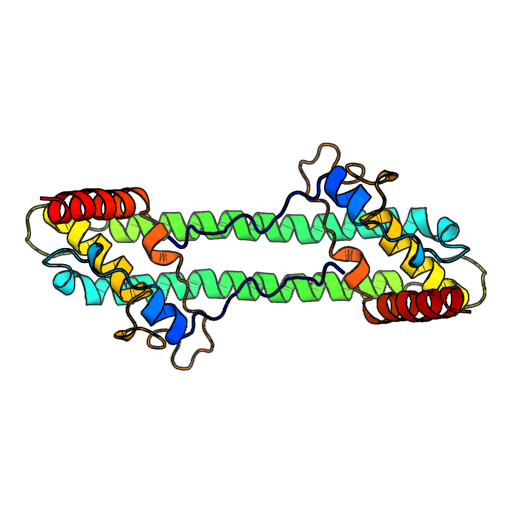 86.44 113 PHE A O 1
ATOM 946 N N . LEU A 1 114 ? 2.076 8.758 9.406 1 86.81 114 LEU A N 1
ATOM 947 C CA . LEU A 1 114 ? 2.932 9.93 9.297 1 86.81 114 LEU A CA 1
ATOM 948 C C . LEU A 1 114 ? 2.518 10.797 8.117 1 86.81 114 LEU A C 1
ATOM 950 O O . LEU A 1 114 ? 3.057 11.891 7.922 1 86.81 114 LEU A O 1
ATOM 954 N N . SER A 1 115 ? 1.543 10.438 7.336 1 90.69 115 SER A N 1
ATOM 955 C CA . SER A 1 115 ? 1.188 11.117 6.094 1 90.69 115 SER A CA 1
ATOM 956 C C . SER A 1 115 ? 0.201 12.25 6.344 1 90.69 115 SER A C 1
ATOM 958 O O . SER A 1 115 ? -0.089 13.039 5.441 1 90.69 115 SER A O 1
ATOM 960 N N . PHE A 1 116 ? -0.273 12.414 7.555 1 93.38 116 PHE A N 1
ATOM 961 C CA . PHE A 1 116 ? -1.35 13.336 7.898 1 93.38 116 PHE A CA 1
ATOM 962 C C . PHE A 1 116 ? -0.973 14.766 7.535 1 93.38 116 PHE A C 1
ATOM 964 O O . PHE A 1 116 ? -1.697 15.43 6.793 1 93.38 116 PHE A O 1
ATOM 971 N N . PRO A 1 117 ? 0.157 15.281 7.953 1 94.88 117 PRO A N 1
ATOM 972 C CA . PRO A 1 117 ? 0.467 16.688 7.652 1 94.88 117 PRO A CA 1
ATOM 973 C C . PRO A 1 117 ? 0.715 16.922 6.164 1 94.88 117 PRO A C 1
ATOM 975 O O . PRO A 1 117 ? 0.59 18.062 5.688 1 94.88 117 PRO A O 1
ATOM 978 N N . TRP A 1 118 ? 1.012 15.914 5.477 1 93.12 118 TRP A N 1
ATOM 979 C CA . TRP A 1 118 ? 1.342 16.031 4.062 1 93.12 118 TRP A CA 1
ATOM 980 C C . TRP A 1 118 ? 0.085 16.266 3.229 1 93.12 118 TRP A C 1
ATOM 982 O O . TRP A 1 118 ? 0.169 16.516 2.025 1 93.12 118 TRP A O 1
ATOM 992 N N . CYS A 1 119 ? -1.027 16.094 3.84 1 95.06 119 CYS A N 1
ATOM 993 C CA . CYS A 1 119 ? -2.264 16.5 3.178 1 95.06 119 CYS A CA 1
ATOM 994 C C . CYS A 1 119 ? -2.221 17.969 2.791 1 95.06 119 CYS A C 1
ATOM 996 O O . CYS A 1 119 ? -2.918 18.406 1.869 1 95.06 119 CYS A O 1
ATOM 998 N N . VAL A 1 120 ? -1.435 18.797 3.467 1 94.94 120 VAL A N 1
ATOM 999 C CA . VAL A 1 120 ? -1.253 20.219 3.164 1 94.94 120 VAL A CA 1
ATOM 1000 C C . VAL A 1 120 ? 0.212 20.484 2.83 1 94.94 120 VAL A C 1
ATOM 1002 O O . VAL A 1 120 ? 0.8 21.453 3.326 1 94.94 120 VAL A O 1
ATOM 1005 N N . TYR A 1 121 ? 0.751 19.75 1.924 1 91.31 121 TYR A N 1
ATOM 1006 C CA . TYR A 1 121 ? 2.17 19.703 1.597 1 91.31 121 TYR A CA 1
ATOM 1007 C C . TYR A 1 121 ? 2.68 21.047 1.121 1 91.31 121 TYR A C 1
ATOM 1009 O O . TYR A 1 121 ? 3.801 21.453 1.448 1 91.31 121 TYR A O 1
ATOM 1017 N N . ASP A 1 122 ? 1.925 21.812 0.433 1 91.38 122 ASP A N 1
ATOM 1018 C CA . ASP A 1 122 ? 2.344 23.109 -0.086 1 91.38 122 ASP A CA 1
ATOM 1019 C C . ASP A 1 122 ? 2.672 24.078 1.051 1 91.38 122 ASP A C 1
ATOM 1021 O O . ASP A 1 122 ? 3.645 24.828 0.973 1 91.38 122 ASP A O 1
ATOM 1025 N N . LYS A 1 123 ? 1.949 24.062 2.107 1 92.31 123 LYS A N 1
ATOM 1026 C CA . LYS A 1 123 ? 2.162 24.922 3.266 1 92.31 123 LYS A CA 1
ATOM 1027 C C . LYS A 1 123 ? 3.336 24.438 4.109 1 92.31 123 LYS A C 1
ATOM 1029 O O . LYS A 1 123 ? 4.094 25.234 4.652 1 92.31 123 LYS A O 1
ATOM 1034 N N . LEU A 1 124 ? 3.473 23.094 4.199 1 90.88 124 LEU A N 1
ATOM 1035 C CA . LEU A 1 124 ? 4.605 22.5 4.902 1 90.88 124 LEU A CA 1
ATOM 1036 C C . LEU A 1 124 ? 5.922 22.922 4.262 1 90.88 124 LEU A C 1
ATOM 1038 O O . LEU A 1 124 ? 6.863 23.297 4.957 1 90.88 124 LEU A O 1
ATOM 1042 N N . ILE A 1 125 ? 5.922 22.875 2.963 1 89.38 125 ILE A N 1
ATOM 1043 C CA . ILE A 1 125 ? 7.133 23.219 2.229 1 89.38 125 ILE A CA 1
ATOM 1044 C C . ILE A 1 125 ? 7.449 24.703 2.424 1 89.38 125 ILE A C 1
ATOM 1046 O O . ILE A 1 125 ? 8.617 25.078 2.539 1 89.38 125 ILE A O 1
ATOM 1050 N N . HIS A 1 126 ? 6.41 25.484 2.457 1 89.69 126 HIS A N 1
ATOM 1051 C CA . HIS A 1 126 ? 6.59 26.906 2.686 1 89.69 126 HIS A CA 1
ATOM 1052 C C . HIS A 1 126 ? 7.254 27.172 4.031 1 89.69 126 HIS A C 1
ATOM 1054 O O . HIS A 1 126 ? 8.195 27.969 4.121 1 89.69 126 HIS A O 1
ATOM 1060 N N . ILE A 1 127 ? 6.816 26.531 5.133 1 88.69 127 ILE A N 1
ATOM 1061 C CA . ILE A 1 127 ? 7.398 26.703 6.461 1 88.69 127 ILE A CA 1
ATOM 1062 C C . ILE A 1 127 ? 8.875 26.328 6.426 1 88.69 127 ILE A C 1
ATOM 1064 O O . ILE A 1 127 ? 9.719 27.031 6.98 1 88.69 127 ILE A O 1
ATOM 1068 N N . LYS A 1 128 ? 9.156 25.25 5.75 1 85.56 128 LYS A N 1
ATOM 1069 C CA . LYS A 1 128 ? 10.531 24.766 5.676 1 85.56 128 LYS A CA 1
ATOM 1070 C C . LYS A 1 128 ? 11.43 25.781 4.977 1 85.56 128 LYS A C 1
ATOM 1072 O O . LYS A 1 128 ? 12.531 26.078 5.441 1 85.56 128 LYS A O 1
ATOM 1077 N N . ARG A 1 129 ? 10.945 26.328 3.947 1 86.56 129 ARG A N 1
ATOM 1078 C CA . ARG A 1 129 ? 11.703 27.297 3.168 1 86.56 129 ARG A CA 1
ATOM 1079 C C . ARG A 1 129 ? 11.922 28.578 3.959 1 86.56 129 ARG A C 1
ATOM 1081 O O . ARG A 1 129 ? 13.016 29.156 3.943 1 86.56 129 ARG A O 1
ATOM 1088 N N . MET A 1 130 ? 10.93 29.062 4.645 1 83.56 130 MET A N 1
ATOM 1089 C CA . MET A 1 130 ? 10.992 30.312 5.391 1 83.56 130 MET A CA 1
ATOM 1090 C C . MET A 1 130 ? 11.945 30.188 6.578 1 83.56 130 MET A C 1
ATOM 1092 O O . MET A 1 130 ? 12.703 31.109 6.867 1 83.56 130 MET A O 1
ATOM 1096 N N . ASN A 1 131 ? 11.984 29.016 7.227 1 79.44 131 ASN A N 1
ATOM 1097 C CA . ASN A 1 131 ? 12.812 28.844 8.414 1 79.44 131 ASN A CA 1
ATOM 1098 C C . ASN A 1 131 ? 14.266 28.547 8.047 1 79.44 131 ASN A C 1
ATOM 1100 O O . ASN A 1 131 ? 15.18 28.875 8.812 1 79.44 131 ASN A O 1
ATOM 1104 N N . SER A 1 132 ? 14.477 27.844 6.953 1 74.56 132 SER A N 1
ATOM 1105 C CA . SER A 1 132 ? 15.844 27.641 6.484 1 74.56 132 SER A CA 1
ATOM 1106 C C . SER A 1 132 ? 16.5 28.969 6.113 1 74.56 132 SER A C 1
ATOM 1108 O O . SER A 1 132 ? 17.703 29.156 6.293 1 74.56 132 SER A O 1
ATOM 1110 N N . GLN A 1 133 ? 15.789 29.875 5.68 1 72.12 133 GLN A N 1
ATOM 1111 C CA . GLN A 1 133 ? 16.281 31.203 5.332 1 72.12 133 GLN A CA 1
ATOM 1112 C C . GLN A 1 133 ? 16.594 32 6.586 1 72.12 133 GLN A C 1
ATOM 1114 O O . GLN A 1 133 ? 17.562 32.781 6.609 1 72.12 133 GLN A O 1
ATOM 1119 N N . THR A 1 134 ? 15.836 31.953 7.641 1 66.25 134 THR A N 1
ATOM 1120 C CA . THR A 1 134 ? 16.047 32.719 8.859 1 66.25 134 THR A CA 1
ATOM 1121 C C . THR A 1 134 ? 17.281 32.219 9.609 1 66.25 134 THR A C 1
ATOM 1123 O O . THR A 1 134 ? 17.906 32.969 10.359 1 66.25 134 THR A O 1
ATOM 1126 N N . ARG A 1 135 ? 17.766 30.938 9.492 1 65.44 135 ARG A N 1
ATOM 1127 C CA . ARG A 1 135 ? 18.953 30.406 10.148 1 65.44 135 ARG A CA 1
ATOM 1128 C C . ARG A 1 135 ? 20.219 30.859 9.438 1 65.44 135 ARG A C 1
ATOM 1130 O O . ARG A 1 135 ? 21.297 30.906 10.047 1 65.44 135 ARG A O 1
ATOM 1137 N N . SER A 1 136 ? 20.062 31 8.195 1 62.72 136 SER A N 1
ATOM 1138 C CA . SER A 1 136 ? 21.25 31.422 7.449 1 62.72 136 SER A CA 1
ATOM 1139 C C . SER A 1 136 ? 21.531 32.906 7.652 1 62.72 136 SER A C 1
ATOM 1141 O O . SER A 1 136 ? 22.641 33.375 7.363 1 62.72 136 SER A O 1
ATOM 1143 N N . ASN A 1 137 ? 20.641 33.625 8.203 1 55.75 137 ASN A N 1
ATOM 1144 C CA . ASN A 1 137 ? 20.953 35 8.477 1 55.75 137 ASN A CA 1
ATOM 1145 C C . ASN A 1 137 ? 21.406 35.219 9.914 1 55.75 137 ASN A C 1
ATOM 1147 O O . ASN A 1 137 ? 20.844 34.625 10.844 1 55.75 137 ASN A O 1
ATOM 1151 N N . MET B 1 1 ? 16.453 -12.43 -4.285 1 28.09 1 MET B N 1
ATOM 1152 C CA . MET B 1 1 ? 15.195 -13.07 -3.941 1 28.09 1 MET B CA 1
ATOM 1153 C C . MET B 1 1 ? 14.164 -12.047 -3.494 1 28.09 1 MET B C 1
ATOM 1155 O O . MET B 1 1 ? 14.391 -11.312 -2.529 1 28.09 1 MET B O 1
ATOM 1159 N N . LEU B 1 2 ? 13.422 -11.641 -4.465 1 35 2 LEU B N 1
ATOM 1160 C CA . LEU B 1 2 ? 12.617 -10.477 -4.121 1 35 2 LEU B CA 1
ATOM 1161 C C . LEU B 1 2 ? 11.523 -10.844 -3.127 1 35 2 LEU B C 1
ATOM 1163 O O . LEU B 1 2 ? 10.648 -11.656 -3.432 1 35 2 LEU B O 1
ATOM 1167 N N . ALA B 1 3 ? 11.859 -11.062 -1.893 1 37.44 3 ALA B N 1
ATOM 1168 C CA . ALA B 1 3 ? 10.914 -11.203 -0.789 1 37.44 3 ALA B CA 1
ATOM 1169 C C . ALA B 1 3 ? 9.836 -10.133 -0.85 1 37.44 3 ALA B C 1
ATOM 1171 O O . ALA B 1 3 ? 10.109 -8.992 -1.231 1 37.44 3 ALA B O 1
ATOM 1172 N N . PRO B 1 4 ? 8.508 -10.625 -0.842 1 37.94 4 PRO B N 1
ATOM 1173 C CA . PRO B 1 4 ? 7.457 -9.617 -0.728 1 37.94 4 PRO B CA 1
ATOM 1174 C C . PRO B 1 4 ? 7.766 -8.555 0.325 1 37.94 4 PRO B C 1
ATOM 1176 O O . PRO B 1 4 ? 8.102 -8.891 1.465 1 37.94 4 PRO B O 1
ATOM 1179 N N . GLN B 1 5 ? 8.406 -7.594 0.003 1 36.94 5 GLN B N 1
ATOM 1180 C CA . GLN B 1 5 ? 8.633 -6.457 0.892 1 36.94 5 GLN B CA 1
ATOM 1181 C C . GLN B 1 5 ? 7.316 -5.957 1.482 1 36.94 5 GLN B C 1
ATOM 1183 O O . GLN B 1 5 ? 6.578 -5.219 0.829 1 36.94 5 GLN B O 1
ATOM 1188 N N . THR B 1 6 ? 6.434 -6.754 1.908 1 38.34 6 THR B N 1
ATOM 1189 C CA . THR B 1 6 ? 5.215 -6.316 2.582 1 38.34 6 THR B CA 1
ATOM 1190 C C . THR B 1 6 ? 5.504 -5.137 3.502 1 38.34 6 THR B C 1
ATOM 1192 O O . THR B 1 6 ? 4.578 -4.531 4.051 1 38.34 6 THR B O 1
ATOM 1195 N N . SER B 1 7 ? 6.652 -5.016 4.055 1 40.09 7 SER B N 1
ATOM 1196 C CA . SER B 1 7 ? 6.707 -4.297 5.324 1 40.09 7 SER B CA 1
ATOM 1197 C C . SER B 1 7 ? 6.48 -2.801 5.121 1 40.09 7 SER B C 1
ATOM 1199 O O . SER B 1 7 ? 7.336 -1.984 5.473 1 40.09 7 SER B O 1
ATOM 1201 N N . CYS B 1 8 ? 6 -2.355 3.949 1 41.75 8 CYS B N 1
ATOM 1202 C CA . CYS B 1 8 ? 6.172 -0.907 3.941 1 41.75 8 CYS B CA 1
ATOM 1203 C C . CYS B 1 8 ? 5.535 -0.277 5.176 1 41.75 8 CYS B C 1
ATOM 1205 O O . CYS B 1 8 ? 5.609 0.939 5.363 1 41.75 8 CYS B O 1
ATOM 1207 N N . LEU B 1 9 ? 4.574 -1.008 5.719 1 45.75 9 LEU B N 1
ATOM 1208 C CA . LEU B 1 9 ? 4 -0.266 6.836 1 45.75 9 LEU B CA 1
ATOM 1209 C C . LEU B 1 9 ? 4.988 -0.18 7.992 1 45.75 9 LEU B C 1
ATOM 1211 O O . LEU B 1 9 ? 5.125 -1.13 8.766 1 45.75 9 LEU B O 1
ATOM 1215 N N . ARG B 1 10 ? 6.141 0.401 7.672 1 46.78 10 ARG B N 1
ATOM 1216 C CA . ARG B 1 10 ? 7.129 0.636 8.727 1 46.78 10 ARG B CA 1
ATOM 1217 C C . ARG B 1 10 ? 6.473 1.225 9.969 1 46.78 10 ARG B C 1
ATOM 1219 O O . ARG B 1 10 ? 5.723 2.197 9.883 1 46.78 10 ARG B O 1
ATOM 1226 N N . SER B 1 11 ? 6.488 0.455 11.125 1 55.94 11 SER B N 1
ATOM 1227 C CA . SER B 1 11 ? 6.051 0.833 12.461 1 55.94 11 SER B CA 1
ATOM 1228 C C . SER B 1 11 ? 6.711 2.131 12.914 1 55.94 11 SER B C 1
ATOM 1230 O O . SER B 1 11 ? 7.926 2.285 12.805 1 55.94 11 SER B O 1
ATOM 1232 N N . PHE B 1 12 ? 6.152 3.148 12.734 1 59.34 12 PHE B N 1
ATOM 1233 C CA . PHE B 1 12 ? 6.625 4.383 13.352 1 59.34 12 PHE B CA 1
ATOM 1234 C C . PHE B 1 12 ? 6.887 4.18 14.836 1 59.34 12 PHE B C 1
ATOM 1236 O O . PHE B 1 12 ? 5.957 3.947 15.609 1 59.34 12 PHE B O 1
ATOM 1243 N N . THR B 1 13 ? 8.117 3.842 15.094 1 63.03 13 THR B N 1
ATOM 1244 C CA . THR B 1 13 ? 8.539 3.66 16.484 1 63.03 13 THR B CA 1
ATOM 1245 C C . THR B 1 13 ? 8.93 4.996 17.109 1 63.03 13 THR B C 1
ATOM 1247 O O . THR B 1 13 ? 9.008 6.012 16.406 1 63.03 13 THR B O 1
ATOM 1250 N N . GLY B 1 14 ? 8.914 5.082 18.375 1 62.97 14 GLY B N 1
ATOM 1251 C CA . GLY B 1 14 ? 9.398 6.238 19.109 1 62.97 14 GLY B CA 1
ATOM 1252 C C . GLY B 1 14 ? 10.758 6.727 18.641 1 62.97 14 GLY B C 1
ATOM 1253 O O . GLY B 1 14 ? 10.984 7.934 18.531 1 62.97 14 GLY B O 1
ATOM 1254 N N . GLU B 1 15 ? 11.641 5.805 18.391 1 66.38 15 GLU B N 1
ATOM 1255 C CA . GLU B 1 15 ? 12.977 6.152 17.922 1 66.38 15 GLU B CA 1
ATOM 1256 C C . GLU B 1 15 ? 12.922 6.848 16.562 1 66.38 15 GLU B C 1
ATOM 1258 O O . GLU B 1 15 ? 13.625 7.832 16.328 1 66.38 15 GLU B O 1
ATOM 1263 N N . VAL B 1 16 ? 12.117 6.379 15.766 1 67.38 16 VAL B N 1
ATOM 1264 C CA . VAL B 1 16 ? 11.953 6.992 14.453 1 67.38 16 VAL B CA 1
ATOM 1265 C C . VAL B 1 16 ? 11.352 8.391 14.602 1 67.38 16 VAL B C 1
ATOM 1267 O O . VAL B 1 16 ? 11.766 9.328 13.922 1 67.38 16 VAL B O 1
ATOM 1270 N N . ALA B 1 17 ? 10.43 8.484 15.531 1 70.06 17 ALA B N 1
ATOM 1271 C CA . ALA B 1 17 ? 9.812 9.789 15.781 1 70.06 17 ALA B CA 1
ATOM 1272 C C . ALA B 1 17 ? 10.867 10.812 16.203 1 70.06 17 ALA B C 1
ATOM 1274 O O . ALA B 1 17 ? 10.859 11.953 15.711 1 70.06 17 ALA B O 1
ATOM 1275 N N . LYS B 1 18 ? 11.734 10.461 17.188 1 70.94 18 LYS B N 1
ATOM 1276 C CA . LYS B 1 18 ? 12.781 11.359 17.672 1 70.94 18 LYS B CA 1
ATOM 1277 C C . LYS B 1 18 ? 13.672 11.82 16.531 1 70.94 18 LYS B C 1
ATOM 1279 O O . LYS B 1 18 ? 14.109 12.977 16.5 1 70.94 18 LYS B O 1
ATOM 1284 N N . ARG B 1 19 ? 13.781 10.938 15.633 1 73 19 ARG B N 1
ATOM 1285 C CA . ARG B 1 19 ? 14.703 11.242 14.547 1 73 19 ARG B CA 1
ATOM 1286 C C . ARG B 1 19 ? 13.992 11.984 13.414 1 73 19 ARG B C 1
ATOM 1288 O O . ARG B 1 19 ? 14.625 12.68 12.625 1 73 19 ARG B O 1
ATOM 1295 N N . SER B 1 20 ? 12.766 11.875 13.492 1 74.75 20 SER B N 1
ATOM 1296 C CA . SER B 1 20 ? 12 12.398 12.367 1 74.75 20 SER B CA 1
ATOM 1297 C C . SER B 1 20 ? 11.555 13.836 12.625 1 74.75 20 SER B C 1
ATOM 1299 O O . SER B 1 20 ? 11.312 14.594 11.68 1 74.75 20 SER B O 1
ATOM 1301 N N . PHE B 1 21 ? 11.586 14.242 13.922 1 83.81 21 PHE B N 1
ATOM 1302 C CA . PHE B 1 21 ? 11.031 15.555 14.234 1 83.81 21 PHE B CA 1
ATOM 1303 C C . PHE B 1 21 ? 12.023 16.656 13.875 1 83.81 21 PHE B C 1
ATOM 1305 O O . PHE B 1 21 ? 13.195 16.609 14.266 1 83.81 21 PHE B O 1
ATOM 1312 N N . VAL B 1 22 ? 11.648 17.594 13.094 1 86.12 22 VAL B N 1
ATOM 1313 C CA . VAL B 1 22 ? 12.445 18.734 12.648 1 86.12 22 VAL B CA 1
ATOM 1314 C C . VAL B 1 22 ? 11.953 20.016 13.336 1 86.12 22 VAL B C 1
ATOM 1316 O O . VAL B 1 22 ? 10.891 20.531 13 1 86.12 22 VAL B O 1
ATOM 1319 N N . PRO B 1 23 ? 12.719 20.594 14.32 1 85.25 23 PRO B N 1
ATOM 1320 C CA . PRO B 1 23 ? 12.281 21.766 15.078 1 85.25 23 PRO B CA 1
ATOM 1321 C C . PRO B 1 23 ? 12.023 22.984 14.188 1 85.25 23 PRO B C 1
ATOM 1323 O O . PRO B 1 23 ? 11.211 23.844 14.539 1 85.25 23 PRO B O 1
ATOM 1326 N N . ASP B 1 24 ? 12.68 23.016 12.992 1 86.25 24 ASP B N 1
ATOM 1327 C CA . ASP B 1 24 ? 12.531 24.141 12.086 1 86.25 24 ASP B CA 1
ATOM 1328 C C . ASP B 1 24 ? 11.117 24.219 11.523 1 86.25 24 ASP B C 1
ATOM 1330 O O . ASP B 1 24 ? 10.734 25.219 10.914 1 86.25 24 ASP B O 1
ATOM 1334 N N . MET B 1 25 ? 10.328 23.266 11.805 1 90.06 25 MET B N 1
ATOM 1335 C CA . MET B 1 25 ? 8.969 23.219 11.266 1 90.06 25 MET B CA 1
ATOM 1336 C C . MET B 1 25 ? 7.973 23.797 12.273 1 90.06 25 MET B C 1
ATOM 1338 O O . MET B 1 25 ? 6.777 23.875 11.984 1 90.06 25 MET B O 1
ATOM 1342 N N . GLU B 1 26 ? 8.484 24.172 13.391 1 90.06 26 GLU B N 1
ATOM 1343 C CA . GLU B 1 26 ? 7.598 24.75 14.406 1 90.06 26 GLU B CA 1
ATOM 1344 C C . GLU B 1 26 ? 7.406 26.25 14.195 1 90.06 26 GLU B C 1
ATOM 1346 O O . GLU B 1 26 ? 8.367 26.969 13.922 1 90.06 26 GLU B O 1
ATOM 1351 N N . VAL B 1 27 ? 6.234 26.703 14.203 1 91.69 27 VAL B N 1
ATOM 1352 C CA . VAL B 1 27 ? 5.855 28.109 14.078 1 91.69 27 VAL B CA 1
ATOM 1353 C C . VAL B 1 27 ? 5.148 28.562 15.352 1 91.69 27 VAL B C 1
ATOM 1355 O O . VAL B 1 27 ? 4.293 27.859 15.883 1 91.69 27 VAL B O 1
ATOM 1358 N N . ASP B 1 28 ? 5.52 29.797 15.836 1 90.5 28 ASP B N 1
ATOM 1359 C CA . ASP B 1 28 ? 4.895 30.328 17.047 1 90.5 28 ASP B CA 1
ATOM 1360 C C . ASP B 1 28 ? 3.371 30.344 16.906 1 90.5 28 ASP B C 1
ATOM 1362 O O . ASP B 1 28 ? 2.84 30.672 15.852 1 90.5 28 ASP B O 1
ATOM 1366 N N . GLY B 1 29 ? 2.664 29.922 18.031 1 92.06 29 GLY B N 1
ATOM 1367 C CA . GLY B 1 29 ? 1.211 29.922 18.062 1 92.06 29 GLY B CA 1
ATOM 1368 C C . GLY B 1 29 ? 0.609 28.578 17.719 1 92.06 29 GLY B C 1
ATOM 1369 O O . GLY B 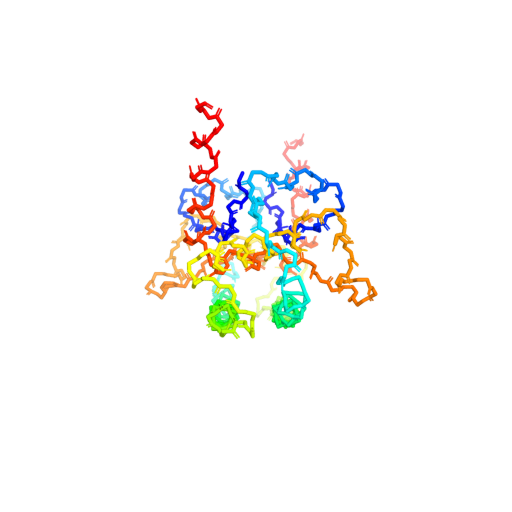1 29 ? -0.611 28.406 17.766 1 92.06 29 GLY B O 1
ATOM 1370 N N . PHE B 1 30 ? 1.45 27.594 17.391 1 93 30 PHE B N 1
ATOM 1371 C CA . PHE B 1 30 ? 0.954 26.281 17 1 93 30 PHE B CA 1
ATOM 1372 C C . PHE B 1 30 ? 0.129 25.656 18.125 1 93 30 PHE B C 1
ATOM 1374 O O . PHE B 1 30 ? -0.786 24.875 17.875 1 93 30 PHE B O 1
ATOM 1381 N N . GLU B 1 31 ? 0.391 26.031 19.438 1 93.31 31 GLU B N 1
ATOM 1382 C CA . GLU B 1 31 ? -0.254 25.438 20.609 1 93.31 31 GLU B CA 1
ATOM 1383 C C . GLU B 1 31 ? -1.759 25.703 20.594 1 93.31 31 GLU B C 1
ATOM 1385 O O . GLU B 1 31 ? -2.531 24.922 21.156 1 93.31 31 GLU B O 1
ATOM 1390 N N . ASN B 1 32 ? -2.088 26.781 19.875 1 91.81 32 ASN B N 1
ATOM 1391 C CA . ASN B 1 32 ? -3.494 27.156 19.828 1 91.81 32 ASN B CA 1
ATOM 1392 C C . ASN B 1 32 ? -4.309 26.188 18.969 1 91.81 32 ASN B C 1
ATOM 1394 O O . ASN B 1 32 ? -5.539 26.203 19.016 1 91.81 32 ASN B O 1
ATOM 1398 N N . PHE B 1 33 ? -3.66 25.266 18.281 1 92.88 33 PHE B N 1
ATOM 1399 C CA . PHE B 1 33 ? -4.352 24.422 17.312 1 92.88 33 PHE B CA 1
ATOM 1400 C C . PHE B 1 33 ? -4.191 22.938 17.688 1 92.88 33 PHE B C 1
ATOM 1402 O O . PHE B 1 33 ? -4.68 22.062 16.969 1 92.88 33 PHE B O 1
ATOM 1409 N N . LEU B 1 34 ? -3.594 22.625 18.859 1 92.5 34 LEU B N 1
ATOM 1410 C CA . LEU B 1 34 ? -3.23 21.25 19.188 1 92.5 34 LEU B CA 1
ATOM 1411 C C . LEU B 1 34 ? -4.477 20.406 19.438 1 92.5 34 LEU B C 1
ATOM 1413 O O . LEU B 1 34 ? -4.551 19.266 19 1 92.5 34 LEU B O 1
ATOM 1417 N N . ASP B 1 35 ? -5.473 20.984 20.141 1 91.06 35 ASP B N 1
ATOM 1418 C CA . ASP B 1 35 ? -6.664 20.203 20.469 1 91.06 35 ASP B CA 1
ATOM 1419 C C . ASP B 1 35 ? -7.414 19.781 19.203 1 91.06 35 ASP B C 1
ATOM 1421 O O . ASP B 1 35 ? -7.723 18.609 19.031 1 91.06 35 ASP B O 1
ATOM 1425 N N . ASP B 1 36 ? -7.699 20.719 18.281 1 91.25 36 ASP B N 1
ATOM 1426 C CA . ASP B 1 36 ? -8.375 20.406 17.031 1 91.25 36 ASP B CA 1
ATOM 1427 C C . ASP B 1 36 ? -7.543 19.438 16.188 1 91.25 36 ASP B C 1
ATOM 1429 O O . ASP B 1 36 ? -8.094 18.516 15.57 1 91.25 36 ASP B O 1
ATOM 1433 N N . THR B 1 37 ? -6.258 19.656 16.156 1 93.69 37 THR B N 1
ATOM 1434 C CA . THR B 1 37 ? -5.363 18.828 15.367 1 93.69 37 THR B CA 1
ATOM 1435 C C . THR B 1 37 ? -5.402 17.375 15.859 1 93.69 37 THR B C 1
ATOM 1437 O O . THR B 1 37 ? -5.414 16.438 15.055 1 93.69 37 THR B O 1
ATOM 1440 N N . GLN B 1 38 ? -5.387 17.219 17.234 1 91.81 38 GLN B N 1
ATOM 1441 C CA . GLN B 1 38 ? -5.457 15.875 17.781 1 91.81 38 GLN B CA 1
ATOM 1442 C C . GLN B 1 38 ? -6.715 15.156 17.328 1 91.81 38 GLN B C 1
ATOM 1444 O O . GLN B 1 38 ? -6.668 13.969 16.984 1 91.81 38 GLN B O 1
ATOM 1449 N N . TYR B 1 39 ? -7.766 15.875 17.328 1 91.44 39 TYR B N 1
ATOM 1450 C CA . TYR B 1 39 ? -9.023 15.297 16.875 1 91.44 39 TYR B CA 1
ATOM 1451 C C . TYR B 1 39 ? -8.922 14.883 15.406 1 91.44 39 TYR B C 1
ATOM 1453 O O . TYR B 1 39 ? -9.25 13.742 15.055 1 91.44 39 TYR B O 1
ATOM 1461 N N . TYR B 1 40 ? -8.469 15.758 14.492 1 93.62 40 TYR B N 1
ATOM 1462 C CA . TYR B 1 40 ? -8.398 15.5 13.062 1 93.62 40 TYR B CA 1
ATOM 1463 C C . TYR B 1 40 ? -7.398 14.391 12.758 1 93.62 40 TYR B C 1
ATOM 1465 O O . TYR B 1 40 ? -7.629 13.57 11.867 1 93.62 40 TYR B O 1
ATOM 1473 N N . LYS B 1 41 ? -6.293 14.414 13.516 1 93.44 41 LYS B N 1
ATOM 1474 C CA . LYS B 1 41 ? -5.324 13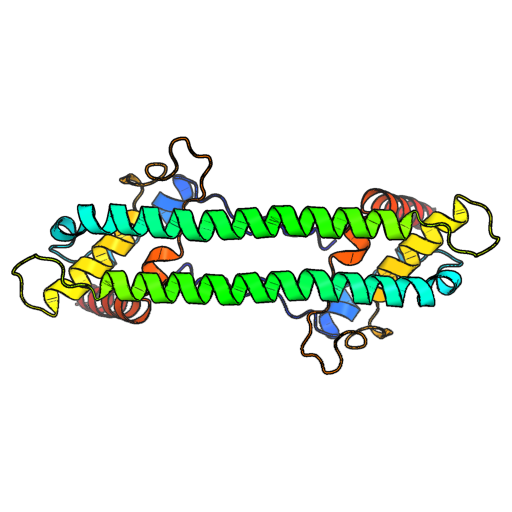.328 13.375 1 93.44 41 LYS B CA 1
ATOM 1475 C C . LYS B 1 41 ? -5.953 11.984 13.719 1 93.44 41 LYS B C 1
ATOM 1477 O O . LYS B 1 41 ? -5.734 10.992 13.016 1 93.44 41 LYS B O 1
ATOM 1482 N N . GLY B 1 42 ? -6.668 11.953 14.773 1 91.38 42 GLY B N 1
ATOM 1483 C CA . GLY B 1 42 ? -7.379 10.742 15.141 1 91.38 42 GLY B CA 1
ATOM 1484 C C . GLY B 1 42 ? -8.336 10.258 14.062 1 91.38 42 GLY B C 1
ATOM 1485 O O . GLY B 1 42 ? -8.391 9.07 13.75 1 91.38 42 GLY B O 1
ATOM 1486 N N . GLU B 1 43 ? -9.125 11.211 13.523 1 93.38 43 GLU B N 1
ATOM 1487 C CA . GLU B 1 43 ? -10.078 10.891 12.461 1 93.38 43 GLU B CA 1
ATOM 1488 C C . GLU B 1 43 ? -9.359 10.383 11.219 1 93.38 43 GLU B C 1
ATOM 1490 O O . GLU B 1 43 ? -9.781 9.391 10.609 1 93.38 43 GLU B O 1
ATOM 1495 N N . TYR B 1 44 ? -8.32 11.07 10.867 1 94 44 TYR B N 1
ATOM 1496 C CA . TYR B 1 44 ? -7.504 10.672 9.727 1 94 44 TYR B CA 1
ATOM 1497 C C . TYR B 1 44 ? -6.969 9.258 9.898 1 94 44 TYR B C 1
ATOM 1499 O O . TYR B 1 44 ? -7.121 8.414 9.008 1 94 44 TYR B O 1
ATOM 1507 N N . ASP B 1 45 ? -6.359 8.977 11.062 1 91.25 45 ASP B N 1
ATOM 1508 C CA . ASP B 1 45 ? -5.793 7.66 11.344 1 91.25 45 ASP B CA 1
ATOM 1509 C C . ASP B 1 45 ? -6.871 6.582 11.328 1 91.25 45 ASP B C 1
ATOM 1511 O O . ASP B 1 45 ? -6.641 5.469 10.852 1 91.25 45 ASP B O 1
ATOM 1515 N N . PHE B 1 46 ? -7.988 6.941 11.828 1 92.19 46 PHE B N 1
ATOM 1516 C CA . PHE B 1 46 ? -9.102 6 11.875 1 92.19 46 PHE B CA 1
ATOM 1517 C C . PHE B 1 46 ? -9.531 5.602 10.469 1 92.19 46 PHE B C 1
ATOM 1519 O O . PHE B 1 46 ? -9.641 4.414 10.156 1 92.19 46 PHE B O 1
ATOM 1526 N N . LYS B 1 47 ? -9.719 6.547 9.633 1 94.88 47 LYS B N 1
ATOM 1527 C CA . LYS B 1 47 ? -10.211 6.293 8.281 1 94.88 47 LYS B CA 1
ATOM 1528 C C . LYS B 1 47 ? -9.172 5.547 7.453 1 94.88 47 LYS B C 1
ATOM 1530 O O . LYS B 1 47 ? -9.492 4.555 6.793 1 94.88 47 LYS B O 1
ATOM 1535 N N . LEU B 1 48 ? -7.941 6.016 7.488 1 93.69 48 LEU B N 1
ATOM 1536 C CA . LEU B 1 48 ? -6.879 5.348 6.742 1 93.69 48 LEU B CA 1
ATOM 1537 C C . LEU B 1 48 ? -6.629 3.947 7.293 1 93.69 48 LEU B C 1
ATOM 1539 O O . LEU B 1 48 ? -6.449 2.996 6.527 1 93.69 48 LEU B O 1
ATOM 1543 N N . GLY B 1 49 ? -6.613 3.844 8.609 1 90.44 49 GLY B N 1
ATOM 1544 C CA . GLY B 1 49 ? -6.445 2.545 9.234 1 90.44 49 GLY B CA 1
ATOM 1545 C C . GLY B 1 49 ? -7.5 1.538 8.812 1 90.44 49 GLY B C 1
ATOM 1546 O O . GLY B 1 49 ? -7.184 0.38 8.539 1 90.44 49 GLY B O 1
ATOM 1547 N N . ASN B 1 50 ? -8.711 1.986 8.789 1 94.06 50 ASN B N 1
ATOM 1548 C CA . ASN B 1 50 ? -9.805 1.12 8.359 1 94.06 50 ASN B CA 1
ATOM 1549 C C . ASN B 1 50 ? -9.617 0.676 6.91 1 94.06 50 ASN B C 1
ATOM 1551 O O . ASN B 1 50 ? -9.891 -0.479 6.57 1 94.06 50 ASN B O 1
ATOM 1555 N N . LEU B 1 51 ? -9.273 1.56 6.07 1 94.31 51 LEU B N 1
ATOM 1556 C CA . LEU B 1 51 ? -9.016 1.245 4.668 1 94.31 51 LEU B CA 1
ATOM 1557 C C . LEU B 1 51 ? -7.895 0.217 4.543 1 94.31 51 LEU B C 1
ATOM 1559 O O . LEU B 1 51 ? -8 -0.734 3.766 1 94.31 51 LEU B O 1
ATOM 1563 N N . MET B 1 52 ? -6.84 0.341 5.27 1 93.06 52 MET B N 1
ATOM 1564 C CA . MET B 1 52 ? -5.711 -0.584 5.27 1 93.06 52 MET B CA 1
ATOM 1565 C C . MET B 1 52 ? -6.137 -1.964 5.762 1 93.06 52 MET B C 1
ATOM 1567 O O . MET B 1 52 ? -5.719 -2.982 5.207 1 93.06 52 MET B O 1
ATOM 1571 N N . ASP B 1 53 ? -6.969 -1.94 6.82 1 91.81 53 ASP B N 1
ATOM 1572 C CA . ASP B 1 53 ? -7.496 -3.211 7.309 1 91.81 53 ASP B CA 1
ATOM 1573 C C . ASP B 1 53 ? -8.289 -3.928 6.223 1 91.81 53 ASP B C 1
ATOM 1575 O O . ASP B 1 53 ? -8.141 -5.137 6.031 1 91.81 53 ASP B O 1
ATOM 1579 N N . TYR B 1 54 ? -9.078 -3.191 5.555 1 95.19 54 TYR B N 1
ATOM 1580 C CA . TYR B 1 54 ? -9.867 -3.756 4.469 1 95.19 54 TYR B CA 1
ATOM 1581 C C . TYR B 1 54 ? -8.961 -4.328 3.381 1 95.19 54 TYR B C 1
ATOM 1583 O O . TYR B 1 54 ? -9.164 -5.457 2.928 1 95.19 54 TYR B O 1
ATOM 1591 N N . TYR B 1 55 ? -8.047 -3.598 2.971 1 93.56 55 TYR B N 1
ATOM 1592 C CA . TYR B 1 55 ? -7.09 -4.012 1.952 1 93.56 55 TYR B CA 1
ATOM 1593 C C . TYR B 1 55 ? -6.406 -5.316 2.348 1 93.56 55 TYR B C 1
ATOM 1595 O O . TYR B 1 55 ? -6.309 -6.242 1.541 1 93.56 55 TYR B O 1
ATOM 1603 N N . GLU B 1 56 ? -5.914 -5.383 3.58 1 92.69 56 GLU B N 1
ATOM 1604 C CA . GLU B 1 56 ? -5.199 -6.559 4.066 1 92.69 56 GLU B CA 1
ATOM 1605 C C . GLU B 1 56 ? -6.098 -7.789 4.066 1 92.69 56 GLU B C 1
ATOM 1607 O O . GLU B 1 56 ? -5.684 -8.867 3.627 1 92.69 56 GLU B O 1
ATOM 1612 N N . ILE B 1 57 ? -7.27 -7.625 4.543 1 97.06 57 ILE B N 1
ATOM 1613 C CA . ILE B 1 57 ? -8.219 -8.734 4.609 1 97.06 57 ILE B CA 1
ATOM 1614 C C . ILE B 1 57 ? -8.531 -9.227 3.199 1 97.06 57 ILE B C 1
ATOM 1616 O O . ILE B 1 57 ? -8.492 -10.43 2.934 1 97.06 57 ILE B O 1
ATOM 1620 N N . LYS B 1 58 ? -8.789 -8.312 2.295 1 97.88 58 LYS B N 1
ATOM 1621 C CA . LYS B 1 58 ? -9.148 -8.68 0.929 1 97.88 58 LYS B CA 1
ATOM 1622 C C . LYS B 1 58 ? -7.953 -9.289 0.192 1 97.88 58 LYS B C 1
ATOM 1624 O O . LYS B 1 58 ? -8.117 -10.211 -0.603 1 97.88 58 LYS B O 1
ATOM 1629 N N . THR B 1 59 ? -6.746 -8.805 0.385 1 95.5 59 THR B N 1
ATOM 1630 C CA . THR B 1 59 ? -5.547 -9.398 -0.192 1 95.5 59 THR B CA 1
ATOM 1631 C C . THR B 1 59 ? -5.391 -10.852 0.266 1 95.5 59 THR B C 1
ATOM 1633 O O . THR B 1 59 ? -5.109 -11.734 -0.543 1 95.5 59 THR B O 1
ATOM 1636 N N . ARG B 1 60 ? -5.574 -11.086 1.548 1 96.19 60 ARG B N 1
ATOM 1637 C CA . ARG B 1 60 ? -5.504 -12.445 2.082 1 96.19 60 ARG B CA 1
ATOM 1638 C C . ARG B 1 60 ? -6.527 -13.352 1.406 1 96.19 60 ARG B C 1
ATOM 1640 O O . ARG B 1 60 ? -6.219 -14.492 1.068 1 96.19 60 ARG B O 1
ATOM 1647 N N . SER B 1 61 ? -7.703 -12.812 1.252 1 97.94 61 SER B N 1
ATOM 1648 C CA . SER B 1 61 ? -8.766 -13.562 0.587 1 97.94 61 SER B CA 1
ATOM 1649 C C . SER B 1 61 ? -8.383 -13.906 -0.849 1 97.94 61 SER B C 1
ATOM 1651 O O . SER B 1 61 ? -8.609 -15.031 -1.307 1 97.94 61 SER B O 1
ATOM 1653 N N . ILE B 1 62 ? -7.801 -12.969 -1.617 1 97.56 62 ILE B N 1
ATOM 1654 C CA . ILE B 1 62 ? -7.363 -13.164 -2.996 1 97.56 62 ILE B CA 1
ATOM 1655 C C . ILE B 1 62 ? -6.266 -14.227 -3.043 1 97.56 62 ILE B C 1
ATOM 1657 O O . ILE B 1 62 ? -6.301 -15.125 -3.887 1 97.56 62 ILE B O 1
ATOM 1661 N N . LYS B 1 63 ? -5.34 -14.188 -2.111 1 96.81 63 LYS B N 1
ATOM 1662 C CA . LYS B 1 63 ? -4.254 -15.164 -2.043 1 96.81 63 LYS B CA 1
ATOM 1663 C C . LYS B 1 63 ? -4.789 -16.562 -1.734 1 96.81 63 LYS B C 1
ATOM 1665 O O . LYS B 1 63 ? -4.328 -17.547 -2.311 1 96.81 63 LYS B O 1
ATOM 1670 N N . LYS B 1 64 ? -5.707 -16.625 -0.812 1 96.75 64 LYS B N 1
ATOM 1671 C CA . LYS B 1 64 ? -6.34 -17.906 -0.509 1 96.75 64 LYS B CA 1
ATOM 1672 C C . LYS B 1 64 ? -7.047 -18.484 -1.736 1 96.75 64 LYS B C 1
ATOM 1674 O O . LYS B 1 64 ? -6.973 -19.688 -2 1 96.75 64 LYS B O 1
ATOM 1679 N N . GLU B 1 65 ? -7.77 -17.641 -2.432 1 97.06 65 GLU B N 1
ATOM 1680 C CA . GLU B 1 65 ? -8.43 -18.062 -3.666 1 97.06 65 GLU B CA 1
ATOM 1681 C C . GLU B 1 65 ? -7.426 -18.594 -4.684 1 97.06 65 GLU B C 1
ATOM 1683 O O . GLU B 1 65 ? -7.656 -19.625 -5.312 1 97.06 65 GLU B O 1
ATOM 1688 N N . ALA B 1 66 ? -6.355 -17.922 -4.863 1 96.38 66 ALA B N 1
ATOM 1689 C CA . ALA B 1 66 ? -5.309 -18.375 -5.777 1 96.38 66 ALA B CA 1
ATOM 1690 C C . ALA B 1 66 ? -4.785 -19.75 -5.383 1 96.38 66 ALA B C 1
ATOM 1692 O O . ALA B 1 66 ? -4.516 -20.578 -6.246 1 96.38 66 ALA B O 1
ATOM 1693 N N . ARG B 1 67 ? -4.672 -20.047 -4.133 1 95.31 67 ARG B N 1
ATOM 1694 C CA . ARG B 1 67 ? -4.238 -21.359 -3.672 1 95.31 67 ARG B CA 1
ATOM 1695 C C . ARG B 1 67 ? -5.258 -22.438 -4.043 1 95.31 67 ARG B C 1
ATOM 1697 O O . ARG B 1 67 ? -4.891 -23.562 -4.387 1 95.31 67 ARG B O 1
ATOM 1704 N N . THR B 1 68 ? -6.465 -22.062 -3.963 1 95.06 68 THR B N 1
ATOM 1705 C CA . THR B 1 68 ? -7.504 -23.016 -4.359 1 95.06 68 THR B CA 1
ATOM 1706 C C . THR B 1 68 ? -7.41 -23.328 -5.848 1 95.06 68 THR B C 1
ATOM 1708 O O . THR B 1 68 ? -7.617 -24.469 -6.258 1 95.06 68 THR B O 1
ATOM 1711 N N . TRP B 1 69 ? -7.121 -22.25 -6.75 1 93.69 69 TRP B N 1
ATOM 1712 C CA . TRP B 1 69 ? -6.891 -22.5 -8.172 1 93.69 69 TRP B CA 1
ATOM 1713 C C . TRP B 1 69 ? -5.758 -23.5 -8.375 1 93.69 69 TRP B C 1
ATOM 1715 O O . TRP B 1 69 ? -5.84 -24.375 -9.234 1 93.69 69 TRP B O 1
ATOM 1725 N N . PHE B 1 70 ? -4.746 -23.375 -7.598 1 93.69 70 PHE B N 1
ATOM 1726 C CA . PHE B 1 70 ? -3.568 -24.234 -7.707 1 93.69 70 PHE B CA 1
ATOM 1727 C C . PHE B 1 70 ? -3.922 -25.688 -7.395 1 93.69 70 PHE B C 1
ATOM 1729 O O . PHE B 1 70 ? -3.41 -26.609 -8.039 1 93.69 70 PHE B O 1
ATOM 1736 N N . GLU B 1 71 ? -4.703 -25.828 -6.383 1 89.62 71 GLU B N 1
ATOM 1737 C CA . GLU B 1 71 ? -5.078 -27.172 -5.945 1 89.62 71 GLU B CA 1
ATOM 1738 C C . GLU B 1 71 ? -6.047 -27.828 -6.93 1 89.62 71 GLU B C 1
ATOM 1740 O O . GLU B 1 71 ? -6.172 -29.047 -6.969 1 89.62 71 GLU B O 1
ATOM 1745 N N . GLU B 1 72 ? -6.805 -26.984 -7.605 1 79.31 72 GLU B N 1
ATOM 1746 C CA . GLU B 1 72 ? -7.727 -27.531 -8.594 1 79.31 72 GLU B CA 1
ATOM 1747 C C . GLU B 1 72 ? -6.984 -28.344 -9.656 1 79.31 72 GLU B C 1
ATOM 1749 O O . GLU B 1 72 ? -5.891 -27.953 -10.078 1 79.31 72 GLU B O 1
ATOM 1754 N N . LYS B 1 73 ? -7.293 -29.766 -9.703 1 64 73 LYS B N 1
ATOM 1755 C CA . LYS B 1 73 ? -6.637 -30.734 -10.562 1 64 73 LYS B CA 1
ATOM 1756 C C . LYS B 1 73 ? -6.574 -30.25 -12.008 1 64 73 LYS B C 1
ATOM 1758 O O . LYS B 1 73 ? -7.566 -29.75 -12.539 1 64 73 LYS B O 1
ATOM 1763 N N . SER B 1 74 ? -5.32 -29.922 -12.336 1 57.47 74 SER B N 1
ATOM 1764 C CA . SER B 1 74 ? -5.199 -29.75 -13.781 1 57.47 74 SER B CA 1
ATOM 1765 C C . SER B 1 74 ? -5.621 -31 -14.531 1 57.47 74 SER B C 1
ATOM 1767 O O . SER B 1 74 ? -5.535 -32.125 -14 1 57.47 74 SER B O 1
ATOM 1769 N N . SER B 1 75 ? -6.48 -30.984 -15.43 1 49.34 75 SER B N 1
ATOM 1770 C CA . SER B 1 75 ? -6.883 -32.094 -16.297 1 49.34 75 SER B CA 1
ATOM 1771 C C . SER B 1 75 ? -5.688 -32.938 -16.703 1 49.34 75 SER B C 1
ATOM 1773 O O . SER B 1 75 ? -5.848 -33.969 -17.344 1 49.34 75 SER B O 1
ATOM 1775 N N . THR B 1 76 ? -4.508 -32.469 -16.469 1 53.03 76 THR B N 1
ATOM 1776 C CA . THR B 1 76 ? -3.475 -33.188 -17.203 1 53.03 76 THR B CA 1
ATOM 1777 C C . THR B 1 76 ? -3.031 -34.438 -16.422 1 53.03 76 THR B C 1
ATOM 1779 O O . THR B 1 76 ? -3.027 -34.438 -15.188 1 53.03 76 THR B O 1
ATOM 1782 N N . SER B 1 77 ? -2.883 -35.594 -17.031 1 49.75 77 SER B N 1
ATOM 1783 C CA . SER B 1 77 ? -2.682 -37 -16.766 1 49.75 77 SER B CA 1
ATOM 1784 C C . SER B 1 77 ? -1.439 -37.25 -15.914 1 49.75 77 SER B C 1
ATOM 1786 O O . SER B 1 77 ? -1.095 -38.406 -15.609 1 49.75 77 SER B O 1
ATOM 1788 N N . GLY B 1 78 ? -0.381 -36.344 -15.766 1 51 78 GLY B N 1
ATOM 1789 C CA . GLY B 1 78 ? 0.885 -36.875 -15.281 1 51 78 GLY B CA 1
ATOM 1790 C C . GLY B 1 78 ? 0.871 -37.188 -13.805 1 51 78 GLY B C 1
ATOM 1791 O O . GLY B 1 78 ? -0.134 -36.969 -13.125 1 51 78 GLY B O 1
ATOM 1792 N N . THR B 1 79 ? 1.96 -37.969 -13.242 1 53.47 79 THR B N 1
ATOM 1793 C CA . THR B 1 79 ? 2.068 -38.344 -11.828 1 53.47 79 THR B CA 1
ATOM 1794 C C . THR B 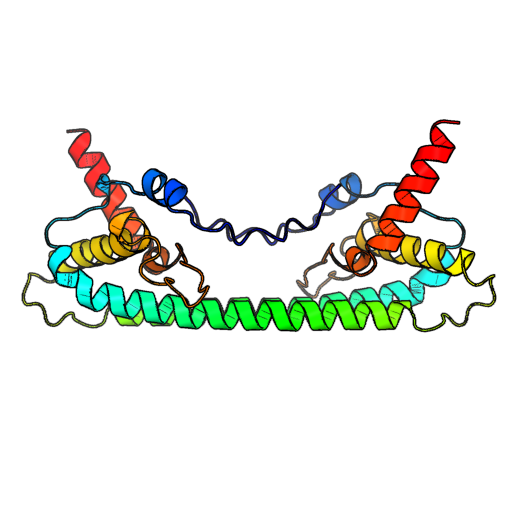1 79 ? 1.866 -37.094 -10.938 1 53.47 79 THR B C 1
ATOM 1796 O O . THR B 1 79 ? 2.275 -36 -11.297 1 53.47 79 THR B O 1
ATOM 1799 N N . GLN B 1 80 ? 1.16 -37.281 -9.797 1 56.16 80 GLN B N 1
ATOM 1800 C CA . GLN B 1 80 ? 0.566 -36.281 -8.93 1 56.16 80 GLN B CA 1
ATOM 1801 C C . GLN B 1 80 ? 1.591 -35.219 -8.539 1 56.16 80 GLN B C 1
ATOM 1803 O O . GLN B 1 80 ? 1.308 -34 -8.609 1 56.16 80 GLN B O 1
ATOM 1808 N N . GLU B 1 81 ? 2.766 -35.656 -7.84 1 54.72 81 GLU B N 1
ATOM 1809 C CA . GLU B 1 81 ? 3.762 -34.75 -7.289 1 54.72 81 GLU B CA 1
ATOM 1810 C C . GLU B 1 81 ? 4.488 -33.969 -8.398 1 54.72 81 GLU B C 1
ATOM 1812 O O . GLU B 1 81 ? 4.738 -32.781 -8.273 1 54.72 81 GLU B O 1
ATOM 1817 N N . ASP B 1 82 ? 5.039 -34.75 -9.43 1 57.59 82 ASP B N 1
ATOM 1818 C CA . ASP B 1 82 ? 5.777 -34.125 -10.523 1 57.59 82 ASP B CA 1
ATOM 1819 C C . ASP B 1 82 ? 4.945 -33.031 -11.203 1 57.59 82 ASP B C 1
ATOM 1821 O O . ASP B 1 82 ? 5.488 -32.031 -11.641 1 57.59 82 ASP B O 1
ATOM 1825 N N . ASN B 1 83 ? 3.658 -33.062 -10.875 1 82.19 83 ASN B N 1
ATOM 1826 C CA . ASN B 1 83 ? 2.732 -32.156 -11.547 1 82.19 83 ASN B CA 1
ATOM 1827 C C . ASN B 1 83 ? 2.588 -30.844 -10.781 1 82.19 83 ASN B C 1
ATOM 1829 O O . ASN B 1 83 ? 2.531 -29.766 -11.391 1 82.19 83 ASN B O 1
ATOM 1833 N N . VAL B 1 84 ? 3.129 -31.062 -9.5 1 89.75 84 VAL B N 1
ATOM 1834 C CA . VAL B 1 84 ? 2.908 -29.875 -8.672 1 89.75 84 VAL B CA 1
ATOM 1835 C C . VAL B 1 84 ? 4.008 -28.859 -8.93 1 89.75 84 VAL B C 1
ATOM 1837 O O . VAL B 1 84 ? 3.729 -27.672 -9.125 1 89.75 84 VAL B O 1
ATOM 1840 N N . TYR B 1 85 ? 5.23 -29.359 -9.016 1 92.88 85 TYR B N 1
ATOM 1841 C CA . TYR B 1 85 ? 6.359 -28.453 -9.164 1 92.88 85 TYR B CA 1
ATOM 1842 C C . TYR B 1 85 ? 6.453 -27.922 -10.586 1 92.88 85 TYR B C 1
ATOM 1844 O O . TYR B 1 85 ? 6.906 -26.781 -10.805 1 92.88 85 TYR B O 1
ATOM 1852 N N . ALA B 1 86 ? 6.055 -28.734 -11.469 1 93.38 86 ALA B N 1
ATOM 1853 C CA . ALA B 1 86 ? 5.926 -28.219 -12.828 1 93.38 86 ALA B CA 1
ATOM 1854 C C . ALA B 1 86 ? 4.91 -27.094 -12.891 1 93.38 86 ALA B C 1
ATOM 1856 O O . ALA B 1 86 ? 5.121 -26.094 -13.586 1 93.38 86 ALA B O 1
ATOM 1857 N N . LYS B 1 87 ? 3.834 -27.25 -12.211 1 94.62 87 LYS B N 1
ATOM 1858 C CA . LYS B 1 87 ? 2.805 -26.203 -12.141 1 94.62 87 LYS B CA 1
ATOM 1859 C C . LYS B 1 87 ? 3.33 -24.953 -11.461 1 94.62 87 LYS B C 1
ATOM 1861 O O . LYS B 1 87 ? 3.111 -23.844 -11.938 1 94.62 87 LYS B O 1
ATOM 1866 N N . VAL B 1 88 ? 3.986 -25.141 -10.328 1 95.44 88 VAL B N 1
ATOM 1867 C CA . VAL B 1 88 ? 4.59 -24.016 -9.617 1 95.44 88 VAL B CA 1
ATOM 1868 C C . VAL B 1 88 ? 5.559 -23.281 -10.547 1 95.44 88 VAL B C 1
ATOM 1870 O O . VAL B 1 88 ? 5.578 -22.047 -10.586 1 95.44 88 VAL B O 1
ATOM 1873 N N . SER B 1 89 ? 6.387 -24.047 -11.234 1 94.5 89 SER B N 1
ATOM 1874 C CA . SER B 1 89 ? 7.328 -23.484 -12.195 1 94.5 89 SER B CA 1
ATOM 1875 C C . SER B 1 89 ? 6.605 -22.656 -13.25 1 94.5 89 SER B C 1
ATOM 1877 O O . SER B 1 89 ? 7.07 -21.578 -13.617 1 94.5 89 SER B O 1
ATOM 1879 N N . ALA B 1 90 ? 5.465 -23.125 -13.719 1 94.81 90 ALA B N 1
ATOM 1880 C CA . ALA B 1 90 ? 4.672 -22.359 -14.68 1 94.81 90 ALA B CA 1
ATOM 1881 C C . ALA B 1 90 ? 4.203 -21.031 -14.094 1 94.81 90 ALA B C 1
ATOM 1883 O O . ALA B 1 90 ? 4.25 -20 -14.758 1 94.81 90 ALA B O 1
ATOM 1884 N N . TRP B 1 91 ? 3.658 -21.016 -12.836 1 95.44 91 TRP B N 1
ATOM 1885 C CA . TRP B 1 91 ? 3.256 -19.781 -12.164 1 95.44 91 TRP B CA 1
ATOM 1886 C C . TRP B 1 91 ? 4.418 -18.797 -12.086 1 95.44 91 TRP B C 1
ATOM 1888 O O . TRP B 1 91 ? 4.238 -17.609 -12.328 1 95.44 91 TRP B O 1
ATOM 1898 N N . TYR B 1 92 ? 5.555 -19.312 -11.75 1 93.56 92 TYR B N 1
ATOM 1899 C CA . TYR B 1 92 ? 6.762 -18.5 -11.648 1 93.56 92 TYR B CA 1
ATOM 1900 C C . TYR B 1 92 ? 7.137 -17.906 -13.008 1 93.56 92 TYR B C 1
ATOM 1902 O O . TYR B 1 92 ? 7.375 -16.703 -13.125 1 93.56 92 TYR B O 1
ATOM 1910 N N . ARG B 1 93 ? 7.172 -18.656 -13.969 1 92.81 93 ARG B N 1
ATOM 1911 C CA . ARG B 1 93 ? 7.605 -18.25 -15.297 1 92.81 93 ARG B CA 1
ATOM 1912 C C . ARG B 1 93 ? 6.688 -17.172 -15.867 1 92.81 93 ARG B C 1
ATOM 1914 O O . ARG B 1 93 ? 7.156 -16.141 -16.344 1 92.81 93 ARG B O 1
ATOM 1921 N N . ILE B 1 94 ? 5.371 -17.438 -15.805 1 92 94 ILE B N 1
ATOM 1922 C CA . ILE B 1 94 ? 4.41 -16.484 -16.375 1 92 94 ILE B CA 1
ATOM 1923 C C . ILE B 1 94 ? 4.574 -15.125 -15.703 1 92 94 ILE B C 1
ATOM 1925 O O . ILE B 1 94 ? 4.371 -14.086 -16.344 1 92 94 ILE B O 1
ATOM 1929 N N . THR B 1 95 ? 4.977 -15.109 -14.484 1 91.44 95 THR B N 1
ATOM 1930 C CA . THR B 1 95 ? 5.066 -13.883 -13.695 1 91.44 95 THR B CA 1
ATOM 1931 C C . THR B 1 95 ? 6.387 -13.172 -13.953 1 91.44 95 THR B C 1
ATOM 1933 O O . THR B 1 95 ? 6.422 -11.945 -14.078 1 91.44 95 THR B O 1
ATOM 1936 N N . TYR B 1 96 ? 7.477 -13.938 -14.211 1 89.25 96 TYR B N 1
ATOM 1937 C CA . TYR B 1 96 ? 8.773 -13.273 -14.125 1 89.25 96 TYR B CA 1
ATOM 1938 C C . TYR B 1 96 ? 9.5 -13.32 -15.461 1 89.25 96 TYR B C 1
ATOM 1940 O O . TYR B 1 96 ? 10.453 -12.57 -15.68 1 89.25 96 TYR B O 1
ATOM 1948 N N . HIS B 1 97 ? 9.18 -14.203 -16.25 1 89.5 97 HIS B N 1
ATOM 1949 C CA . HIS B 1 97 ? 9.914 -14.336 -17.5 1 89.5 97 HIS B CA 1
ATOM 1950 C C . HIS B 1 97 ? 9.656 -13.148 -18.422 1 89.5 97 HIS B C 1
ATOM 1952 O O . HIS B 1 97 ? 8.523 -12.688 -18.547 1 89.5 97 HIS B O 1
ATOM 1958 N N . PRO B 1 98 ? 10.633 -12.641 -19.125 1 83.94 98 PRO B N 1
ATOM 1959 C CA . PRO B 1 98 ? 10.516 -11.453 -19.969 1 83.94 98 PRO B CA 1
ATOM 1960 C C . PRO B 1 98 ? 9.484 -11.617 -21.094 1 83.94 98 PRO B C 1
ATOM 1962 O O . PRO B 1 98 ? 8.891 -10.625 -21.531 1 83.94 98 PRO B O 1
ATOM 1965 N N . ASP B 1 99 ? 9.289 -12.844 -21.531 1 83.38 99 ASP B N 1
ATOM 1966 C CA . ASP B 1 99 ? 8.32 -13.109 -22.594 1 83.38 99 ASP B CA 1
ATOM 1967 C C . ASP B 1 99 ? 6.922 -12.672 -22.172 1 83.38 99 ASP B C 1
ATOM 1969 O O . ASP B 1 99 ? 6.062 -12.43 -23.031 1 83.38 99 ASP B O 1
ATOM 1973 N N . TYR B 1 100 ? 6.684 -12.648 -20.969 1 82 100 TYR B N 1
ATOM 1974 C CA . TYR B 1 100 ? 5.328 -12.398 -20.484 1 82 100 TYR B CA 1
ATOM 1975 C C . TYR B 1 100 ? 5.207 -11 -19.891 1 82 100 TYR B C 1
ATOM 1977 O O . TYR B 1 100 ? 4.16 -10.641 -19.344 1 82 100 TYR B O 1
ATOM 1985 N N . TRP B 1 101 ? 6.312 -10.383 -20.047 1 71.44 101 TRP B N 1
ATOM 1986 C CA . TRP B 1 101 ? 6.25 -9 -19.594 1 71.44 101 TRP B CA 1
ATOM 1987 C C . TRP B 1 101 ? 5.289 -8.188 -20.453 1 71.44 101 TRP B C 1
ATOM 1989 O O . TRP B 1 101 ? 5.34 -8.242 -21.688 1 71.44 101 TRP B O 1
ATOM 1999 N N . GLY B 1 102 ? 4.465 -7.465 -19.828 1 62.97 102 GLY B N 1
ATOM 2000 C CA . GLY B 1 102 ? 3.59 -6.566 -20.562 1 62.97 102 GLY B CA 1
ATOM 2001 C C . GLY B 1 102 ? 2.381 -7.266 -21.156 1 62.97 102 GLY B C 1
ATOM 2002 O O . GLY B 1 102 ? 1.523 -6.621 -21.766 1 62.97 102 GLY B O 1
ATOM 2003 N N . CYS B 1 103 ? 2.434 -8.703 -21.25 1 58.91 103 CYS B N 1
ATOM 2004 C CA . CYS B 1 103 ? 1.361 -9.453 -21.891 1 58.91 103 CYS B CA 1
ATOM 2005 C C . CYS B 1 103 ? 0.056 -9.312 -21.125 1 58.91 103 CYS B C 1
ATOM 2007 O O . CYS B 1 103 ? -1.027 -9.438 -21.688 1 58.91 103 CYS B O 1
ATOM 2009 N N . TYR B 1 104 ? 0.16 -9.32 -20.016 1 55.31 104 TYR B N 1
ATOM 2010 C CA . TYR B 1 104 ? -1.092 -9.344 -19.266 1 55.31 104 TYR B CA 1
ATOM 2011 C C . TYR B 1 104 ? -1.664 -7.941 -19.109 1 55.31 104 TYR B C 1
ATOM 2013 O O . TYR B 1 104 ? -2.879 -7.77 -19 1 55.31 104 TYR B O 1
ATOM 2021 N N . ASN B 1 105 ? -0.805 -6.945 -19.062 1 50.84 105 ASN B N 1
ATOM 2022 C CA . ASN B 1 105 ? -1.333 -5.602 -18.859 1 50.84 105 ASN B CA 1
ATOM 2023 C C . ASN B 1 105 ? -1.141 -4.738 -20.109 1 50.84 105 ASN B C 1
ATOM 2025 O O . ASN B 1 105 ? -1.008 -3.516 -20 1 50.84 105 ASN B O 1
ATOM 2029 N N . GLU B 1 106 ? -0.929 -5.449 -21.25 1 45.19 106 GLU B N 1
ATOM 2030 C CA . GLU B 1 106 ? -0.943 -4.664 -22.484 1 45.19 106 GLU B CA 1
ATOM 2031 C C . GLU B 1 106 ? -2.332 -4.094 -22.75 1 45.19 106 GLU B C 1
ATOM 2033 O O . GLU B 1 106 ? -3.32 -4.828 -22.766 1 45.19 106 GLU B O 1
ATOM 2038 N N . GLY B 1 107 ? -2.441 -2.773 -22.516 1 46.06 107 GLY B N 1
ATOM 2039 C CA . GLY B 1 107 ? -3.547 -1.851 -22.719 1 46.06 107 GLY B CA 1
ATOM 2040 C C . GLY B 1 107 ? -4.168 -1.382 -21.406 1 46.06 107 GLY B C 1
ATOM 2041 O O . GLY B 1 107 ? -4.793 -0.323 -21.359 1 46.06 107 GLY B O 1
ATOM 2042 N N . MET B 1 108 ? -4.688 -2.375 -20.672 1 48.19 108 MET B N 1
ATOM 2043 C CA . MET B 1 108 ? -5.426 -1.909 -19.5 1 48.19 108 MET B CA 1
ATOM 2044 C C . MET B 1 108 ? -4.477 -1.343 -18.453 1 48.19 108 MET B C 1
ATOM 2046 O O . MET B 1 108 ? -4.91 -0.674 -17.516 1 48.19 108 MET B O 1
ATOM 2050 N N . ASN B 1 109 ? -3.562 -0.558 -18.734 1 52.28 109 ASN B N 1
ATOM 2051 C CA . ASN B 1 109 ? -2.729 0.073 -17.719 1 52.28 109 ASN B CA 1
ATOM 2052 C C . ASN B 1 109 ? -2.707 -0.741 -16.438 1 52.28 109 ASN B C 1
ATOM 2054 O O . ASN B 1 109 ? -2.768 -0.178 -15.336 1 52.28 109 ASN B O 1
ATOM 2058 N N . ARG B 1 110 ? -3.008 -2.104 -16.609 1 56.91 110 ARG B N 1
ATOM 2059 C CA . ARG B 1 110 ? -3.117 -2.818 -15.336 1 56.91 110 ARG B CA 1
ATOM 2060 C C . ARG B 1 110 ? -1.756 -3.328 -14.875 1 56.91 110 ARG B C 1
ATOM 2062 O O . ARG B 1 110 ? -0.875 -3.588 -15.703 1 56.91 110 ARG B O 1
ATOM 2069 N N . SER B 1 111 ? -1.562 -3.395 -13.641 1 66.12 111 SER B N 1
ATOM 2070 C CA . SER B 1 111 ? -0.309 -3.67 -12.945 1 66.12 111 SER B CA 1
ATOM 2071 C C . SER B 1 111 ? 0.043 -5.152 -13 1 66.12 111 SER B C 1
ATOM 2073 O O . SER B 1 111 ? -0.846 -6.008 -13 1 66.12 111 SER B O 1
ATOM 2075 N N . HIS B 1 112 ? 1.062 -5.559 -13.609 1 80.19 112 HIS B N 1
ATOM 2076 C CA . HIS B 1 112 ? 1.712 -6.859 -13.5 1 80.19 112 HIS B CA 1
ATOM 2077 C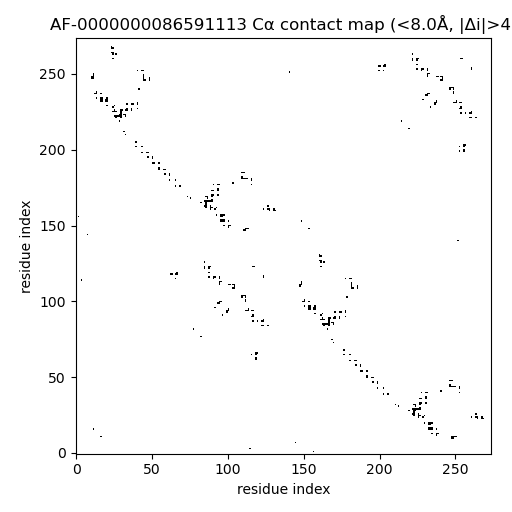 C . HIS B 1 112 ? 2.238 -7.09 -12.086 1 80.19 112 HIS B C 1
ATOM 2079 O O . HIS B 1 112 ? 3.273 -6.539 -11.711 1 80.19 112 HIS B O 1
ATOM 2085 N N . PHE B 1 113 ? 1.46 -7.973 -11.344 1 86.62 113 PHE B N 1
ATOM 2086 C CA . PHE B 1 113 ? 1.843 -8.172 -9.953 1 86.62 113 PHE B CA 1
ATOM 2087 C C . PHE B 1 113 ? 2.773 -9.367 -9.812 1 86.62 113 PHE B C 1
ATOM 2089 O O . PHE B 1 113 ? 2.414 -10.484 -10.18 1 86.62 113 PHE B O 1
ATOM 2096 N N . LEU B 1 114 ? 3.83 -9.148 -9.266 1 87.06 114 LEU B N 1
ATOM 2097 C CA . LEU B 1 114 ? 4.867 -10.164 -9.133 1 87.06 114 LEU B CA 1
ATOM 2098 C C . LEU B 1 114 ? 4.566 -11.094 -7.957 1 87.06 114 LEU B C 1
ATOM 2100 O O . LEU B 1 114 ? 5.262 -12.086 -7.754 1 87.06 114 LEU B O 1
ATOM 2104 N N . SER B 1 115 ? 3.537 -10.883 -7.195 1 90.62 115 SER B N 1
ATOM 2105 C CA . SER B 1 115 ? 3.266 -11.609 -5.961 1 90.62 115 SER B CA 1
ATOM 2106 C C . SER B 1 115 ? 2.492 -12.898 -6.234 1 90.62 115 SER B C 1
ATOM 2108 O O . SER B 1 115 ? 2.309 -13.719 -5.336 1 90.62 115 SER B O 1
ATOM 2110 N N . PHE B 1 116 ? 2.082 -13.141 -7.445 1 93.38 116 PHE B N 1
ATOM 2111 C CA . PHE B 1 116 ? 1.187 -14.227 -7.812 1 93.38 116 PHE B CA 1
ATOM 2112 C C . PHE B 1 116 ? 1.788 -15.578 -7.43 1 93.38 116 PHE B C 1
ATOM 2114 O O . PHE B 1 116 ? 1.169 -16.359 -6.703 1 93.38 116 PHE B O 1
ATOM 2121 N N . PRO B 1 117 ? 2.994 -15.891 -7.836 1 94.94 117 PRO B N 1
ATOM 2122 C CA . PRO B 1 117 ? 3.523 -17.219 -7.52 1 94.94 117 PRO B CA 1
ATOM 2123 C C . PRO B 1 117 ? 3.773 -17.406 -6.023 1 94.94 117 PRO B C 1
ATOM 2125 O O . PRO B 1 117 ? 3.826 -18.547 -5.547 1 94.94 117 PRO B O 1
ATOM 2128 N N . TRP B 1 118 ? 3.891 -16.375 -5.34 1 93.25 118 TRP B N 1
ATOM 2129 C CA . TRP B 1 118 ? 4.199 -16.453 -3.916 1 93.25 118 TRP B CA 1
ATOM 2130 C C . TRP B 1 118 ? 2.979 -16.875 -3.113 1 93.25 118 TRP B C 1
ATOM 2132 O O . TRP B 1 118 ? 3.074 -17.125 -1.908 1 93.25 118 TRP B O 1
ATOM 2142 N N . CYS B 1 119 ? 1.878 -16.906 -3.748 1 95.19 119 CYS B N 1
ATOM 2143 C CA . CYS B 1 119 ? 0.711 -17.516 -3.113 1 95.19 119 CYS B CA 1
ATOM 2144 C C . CYS B 1 119 ? 0.991 -18.953 -2.721 1 95.19 119 CYS B C 1
ATOM 2146 O O . CYS B 1 119 ? 0.347 -19.5 -1.819 1 95.19 119 CYS B O 1
ATOM 2148 N N . VAL B 1 120 ? 1.91 -19.641 -3.383 1 95.06 120 VAL B N 1
ATOM 2149 C CA . VAL B 1 120 ? 2.322 -21 -3.07 1 95.06 120 VAL B CA 1
ATOM 2150 C C . VAL B 1 120 ? 3.803 -21.031 -2.695 1 95.06 120 VAL B C 1
ATOM 2152 O O . VAL B 1 120 ? 4.559 -21.875 -3.174 1 95.06 120 VAL B O 1
ATOM 2155 N N . TYR B 1 121 ? 4.168 -20.219 -1.784 1 91.25 121 TYR B N 1
ATOM 2156 C CA . TYR B 1 121 ? 5.547 -19.906 -1.416 1 91.25 121 TYR B CA 1
ATOM 2157 C C . TYR B 1 121 ? 6.266 -21.156 -0.921 1 91.25 121 TYR B C 1
ATOM 2159 O O . TYR B 1 121 ? 7.445 -21.359 -1.214 1 91.25 121 TYR B O 1
ATOM 2167 N N . ASP B 1 122 ? 5.641 -22.031 -0.257 1 91.44 122 ASP B N 1
ATOM 2168 C CA . ASP B 1 122 ? 6.258 -23.25 0.279 1 91.44 122 ASP B CA 1
ATOM 2169 C C . ASP B 1 122 ? 6.777 -24.141 -0.844 1 91.44 122 ASP B C 1
ATOM 2171 O O . ASP B 1 122 ? 7.859 -24.719 -0.735 1 91.44 122 ASP B O 1
ATOM 2175 N N . LYS B 1 123 ? 6.094 -24.25 -1.925 1 92.44 123 LYS B N 1
ATOM 2176 C CA . LYS B 1 123 ? 6.484 -25.062 -3.072 1 92.44 123 LYS B CA 1
ATOM 2177 C C . LYS B 1 123 ? 7.586 -24.391 -3.881 1 92.44 123 LYS B C 1
ATOM 2179 O O . LYS B 1 123 ? 8.484 -25.047 -4.398 1 92.44 123 LYS B O 1
ATOM 2184 N N . LEU B 1 124 ? 7.488 -23.031 -3.961 1 90.94 124 LEU B N 1
ATOM 2185 C CA . LEU B 1 124 ? 8.523 -22.266 -4.637 1 90.94 124 LEU B CA 1
ATOM 2186 C C . LEU B 1 124 ? 9.875 -22.453 -3.957 1 90.94 124 LEU B C 1
ATOM 2188 O O . LEU B 1 124 ? 10.891 -22.672 -4.625 1 90.94 124 LEU B O 1
ATOM 2192 N N . ILE B 1 125 ? 9.828 -22.391 -2.662 1 89.5 125 ILE B N 1
ATOM 2193 C CA . ILE B 1 125 ? 11.062 -22.531 -1.892 1 89.5 125 ILE B CA 1
ATOM 2194 C C . ILE B 1 125 ? 11.625 -23.938 -2.064 1 89.5 125 ILE B C 1
ATOM 2196 O O . ILE B 1 125 ? 12.844 -24.109 -2.139 1 89.5 125 ILE B O 1
ATOM 2200 N N . HIS B 1 126 ? 10.75 -24.891 -2.133 1 89.88 126 HIS B N 1
ATOM 2201 C CA . HIS B 1 126 ? 11.172 -26.266 -2.35 1 89.88 126 HIS B CA 1
ATOM 2202 C C . HIS B 1 126 ? 11.914 -26.406 -3.676 1 89.88 126 HIS B C 1
ATOM 2204 O O . HIS B 1 126 ? 12.977 -27.031 -3.736 1 89.88 126 HIS B O 1
ATOM 2210 N N . ILE B 1 127 ? 11.398 -25.859 -4.789 1 88.81 127 ILE B N 1
ATOM 2211 C CA . ILE B 1 127 ? 12.031 -25.922 -6.098 1 88.81 127 ILE B CA 1
ATOM 2212 C C . ILE B 1 127 ? 13.422 -25.297 -6.027 1 88.81 127 ILE B C 1
ATOM 2214 O O . ILE B 1 127 ? 14.391 -25.859 -6.555 1 88.81 127 ILE B O 1
ATOM 2218 N N . LYS B 1 128 ? 13.492 -24.188 -5.344 1 85.62 128 LYS B N 1
ATOM 2219 C CA . LYS B 1 128 ? 14.766 -23.469 -5.234 1 85.62 128 LYS B CA 1
ATOM 2220 C C . LYS B 1 128 ? 15.805 -24.328 -4.5 1 85.62 128 LYS B C 1
ATOM 2222 O O . LYS B 1 128 ? 16.953 -24.406 -4.93 1 85.62 128 LYS B O 1
ATOM 2227 N N . ARG B 1 129 ? 15.383 -24.938 -3.469 1 86.56 129 ARG B N 1
ATOM 2228 C CA . ARG B 1 129 ? 16.266 -25.766 -2.662 1 86.56 129 ARG B CA 1
ATOM 2229 C C . ARG B 1 129 ? 16.719 -27 -3.439 1 86.56 129 ARG B C 1
ATOM 2231 O O . ARG B 1 129 ? 17.906 -27.375 -3.389 1 86.56 129 ARG B O 1
ATOM 2238 N N . MET B 1 130 ? 15.852 -27.625 -4.145 1 83.75 130 MET B N 1
ATOM 2239 C CA . MET B 1 130 ? 16.156 -28.859 -4.883 1 83.75 130 MET B CA 1
ATOM 2240 C C . MET B 1 130 ? 17.109 -28.578 -6.035 1 83.75 130 MET B C 1
ATOM 2242 O O . MET B 1 130 ? 18.016 -29.359 -6.301 1 83.75 130 MET B O 1
ATOM 2246 N N . ASN B 1 131 ? 16.953 -27.406 -6.691 1 79.25 131 ASN B N 1
ATOM 2247 C CA . ASN B 1 131 ? 17.781 -27.094 -7.855 1 79.25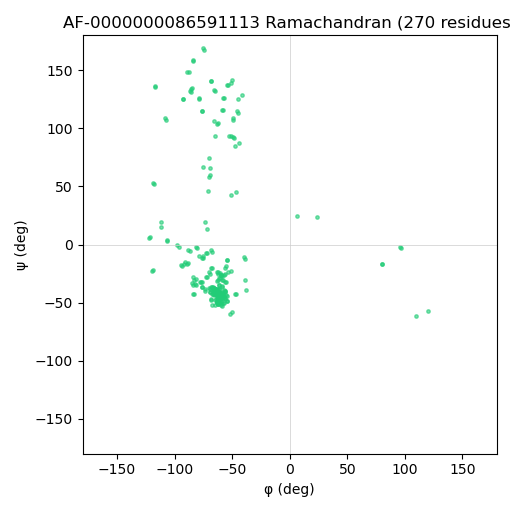 131 ASN B CA 1
ATOM 2248 C C . ASN B 1 131 ? 19.156 -26.562 -7.449 1 79.25 131 ASN B C 1
ATOM 2250 O O . ASN B 1 131 ? 20.125 -26.703 -8.188 1 79.25 131 ASN B O 1
ATOM 2254 N N . SER B 1 132 ? 19.203 -25.812 -6.352 1 74.56 132 SER B N 1
ATOM 2255 C CA . SER B 1 132 ? 20.5 -25.391 -5.848 1 74.56 132 SER B CA 1
ATOM 2256 C C . SER B 1 132 ? 21.359 -26.578 -5.449 1 74.56 132 SER B C 1
ATOM 2258 O O . SER B 1 132 ? 22.578 -26.547 -5.586 1 74.56 132 SER B O 1
ATOM 2260 N N . GLN B 1 133 ? 20.781 -27.594 -5.027 1 72 133 GLN B N 1
ATOM 2261 C CA . GLN B 1 133 ? 21.484 -28.812 -4.652 1 72 133 GLN B CA 1
ATOM 2262 C C . GLN B 1 133 ? 21.969 -29.562 -5.887 1 72 133 GLN B C 1
ATOM 2264 O O . GLN B 1 133 ? 23.047 -30.156 -5.879 1 72 133 GLN B O 1
ATOM 2269 N N . THR B 1 134 ? 21.234 -29.625 -6.969 1 66.94 134 THR B N 1
ATOM 2270 C CA . THR B 1 134 ? 21.609 -30.344 -8.172 1 66.94 134 THR B CA 1
ATOM 2271 C 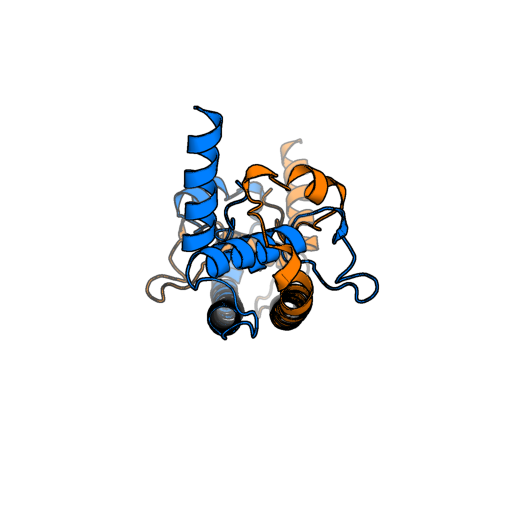C . THR B 1 134 ? 22.766 -29.641 -8.891 1 66.94 134 THR B C 1
ATOM 2273 O O . THR B 1 134 ? 23.547 -30.281 -9.594 1 66.94 134 THR B O 1
ATOM 2276 N N . ARG B 1 135 ? 22.938 -28.375 -8.672 1 64.56 135 ARG B N 1
ATOM 2277 C CA . ARG B 1 135 ? 24.047 -27.656 -9.305 1 64.56 135 ARG B CA 1
ATOM 2278 C C . ARG B 1 135 ? 25.344 -27.875 -8.539 1 64.56 135 ARG B C 1
ATOM 2280 O O . ARG B 1 135 ? 26.438 -27.75 -9.109 1 64.56 135 ARG B O 1
ATOM 2287 N N . SER B 1 136 ? 25.125 -28.062 -7.336 1 62.5 136 SER B N 1
ATOM 2288 C CA . SER B 1 136 ? 26.328 -28.266 -6.547 1 62.5 136 SER B CA 1
ATOM 2289 C C . SER B 1 136 ? 26.859 -29.688 -6.699 1 62.5 136 SER B C 1
ATOM 2291 O O . SER B 1 136 ? 27.984 -29.984 -6.312 1 62.5 136 SER B O 1
ATOM 2293 N N . ASN B 1 137 ? 26.156 -30.516 -7.281 1 51.5 137 ASN B N 1
ATOM 2294 C CA . ASN B 1 137 ? 26.688 -31.844 -7.516 1 51.5 137 ASN B CA 1
ATOM 2295 C C . ASN B 1 137 ? 27.203 -32 -8.945 1 51.5 137 ASN B C 1
ATOM 2297 O O . ASN B 1 137 ? 26.547 -31.562 -9.891 1 51.5 137 ASN B O 1
#

InterPro domains:
  IPR007855 RNA-dependent RNA polymerase [PTHR23079] (15-129)
  IPR058752 RDRP, C-terminal head domain [PF26253] (57-133)

Sequence (274 aa):
MLAPQTSCLRSFTGEVAKRSFVPDMEVDGFENFLDDTQYYKGEYDFKLGNLMDYYEIKTRSIKKEARTWFEEKSSTSGTQEDNVYAKVSAWYRITYHPDYWGCYNEGMNRSHFLSFPWCVYDKLIHIKRMNSQTRSNMLAPQTSCLRSFTGEVAKRSFVPDMEVDGFENFLDDTQYYKGEYDFKLGNLMDYYEIKTRSIKKEARTWFEEKSSTSGTQEDNVYAKVSAWYRITYHPDYWGCYNEGMNRSHFLSFPWCVYDKLIHIKRMNSQTRSN

Radius of gyration: 24.48 Å; Cα contacts (8 Å, |Δi|>4): 260; chains: 2; bounding box: 39×76×46 Å

Organism: NCBI:txid261450

Secondary structure (DSSP, 8-state):
------TTS----HHHHHHH--GGG--TTGGGGHHHHHHHHHHHHHHHHHHHHHHHHHHHHHHHHHHHHHHS--S--S-HHHHHHHHHHHHHHHHHSGGGTTTSSSSS-----TTGGGGGHHHHHHHHHHHHHHHH-/------TTS----HHHHHHH--GGG--TTGGGGHHHHHHHHHHHHHHHHHHHHHHHHHHHHHHHHHHHHHHS--S--S-HHHHHHHHHHHHHHHHHSGGGTTTSSTTT-----TTGGGGGHHHHHHHHHHHHHHHH-

Foldseek 3Di:
DPPPPPVVVPPPDPVVVVVVDDCVPDDPPVVVCVVVVVVVVVVVCVVVVVVVVVVVVVVVVVLVVLVVVLVPDDPDDDDDVVVNLVSLVVQQCCLDPPVNVCVVVVPVVDDRDNCSSCSPVVSVVVVVVVVVVVVVD/DPPPPVVVVPPPDPVNVVVVDDCVPDDPPVVVCVVVVVVVVVVVCVVVVVVVVVVVVVVVVVLVVLVVVLVPDDPDDDDDVVVNLVSLVVQQCCLDPPVNVCVVCVPVVDDRDNCSSCSPVVSVVVVVVVVVVVVVD

Nearest PDB structures (foldseek):
  8e0m-assembly1_B  TM=3.922E-01  e=4.118E+00  synthetic construct
  8e0m-assembly1_B  TM=4.270E-01  e=3.984E+00  synthetic construct

pLDDT: mean 79.11, std 18.75, range [27.78, 97.94]